Protein AF-A0A662AAH9-F1 (afdb_monomer_lite)

Structure (mmCIF, N/CA/C/O backbone):
data_AF-A0A662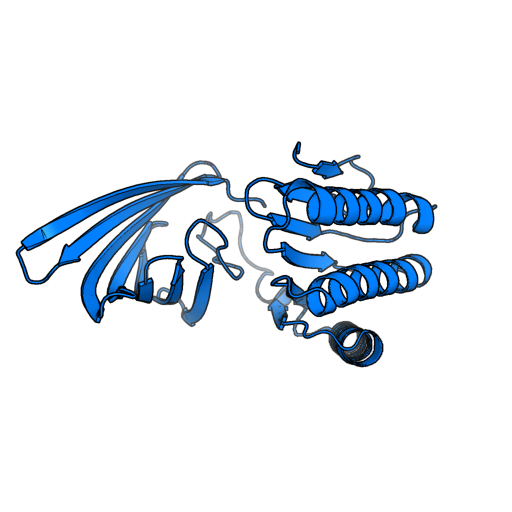AAH9-F1
#
_entry.id   AF-A0A662AAH9-F1
#
loop_
_atom_site.group_PDB
_atom_site.id
_atom_site.type_symbol
_atom_site.label_atom_id
_atom_site.label_alt_id
_atom_site.label_comp_id
_atom_site.label_asym_id
_atom_site.label_entity_id
_atom_site.label_seq_id
_atom_site.pdbx_PDB_ins_code
_atom_site.Cartn_x
_atom_site.Cartn_y
_atom_site.Cartn_z
_atom_site.occupancy
_atom_site.B_iso_or_equiv
_atom_site.auth_seq_id
_atom_site.auth_comp_id
_atom_site.auth_asym_id
_atom_site.auth_atom_id
_atom_site.pdbx_PDB_model_num
ATOM 1 N N . MET A 1 1 ? -19.460 0.207 -1.780 1.00 85.38 1 MET A N 1
ATOM 2 C CA . MET A 1 1 ? -18.642 0.320 -3.009 1.00 85.38 1 MET A CA 1
ATOM 3 C C . MET A 1 1 ? -18.051 -1.050 -3.324 1.00 85.38 1 MET A C 1
ATOM 5 O O . MET A 1 1 ? -17.846 -1.806 -2.383 1.00 85.38 1 MET A O 1
ATOM 9 N N . LYS A 1 2 ? -17.844 -1.407 -4.600 1.00 86.50 2 LYS A N 1
ATOM 10 C CA . LYS A 1 2 ? -17.229 -2.694 -4.986 1.00 86.50 2 LYS A CA 1
ATOM 11 C C . LYS A 1 2 ? -15.699 -2.599 -5.015 1.00 86.50 2 LYS A C 1
ATOM 13 O O . LYS A 1 2 ? -15.160 -1.517 -5.238 1.00 86.50 2 LYS A O 1
ATOM 18 N N . ASN A 1 3 ? -15.027 -3.737 -4.858 1.00 87.31 3 ASN A N 1
ATOM 19 C CA . ASN A 1 3 ? -13.579 -3.833 -5.047 1.00 87.31 3 ASN A CA 1
ATOM 20 C C . ASN A 1 3 ? -13.200 -3.574 -6.515 1.00 87.31 3 ASN A C 1
ATOM 22 O O . ASN A 1 3 ? -13.992 -3.850 -7.422 1.00 87.31 3 ASN A O 1
ATOM 26 N N . LEU A 1 4 ? -11.990 -3.065 -6.740 1.00 87.69 4 LEU A N 1
ATOM 27 C CA . LEU A 1 4 ? -11.375 -2.957 -8.063 1.00 87.69 4 LEU A CA 1
ATOM 28 C C . LEU A 1 4 ? -10.273 -4.001 -8.206 1.00 87.69 4 LEU A C 1
ATOM 30 O O . LEU A 1 4 ? -9.455 -4.190 -7.310 1.00 87.69 4 LEU A O 1
ATOM 34 N N . SER A 1 5 ? -10.268 -4.646 -9.366 1.00 90.50 5 SER A N 1
ATOM 35 C CA . SER A 1 5 ? -9.185 -5.490 -9.850 1.00 90.50 5 SER A CA 1
ATOM 36 C C . SER A 1 5 ? -8.877 -5.048 -11.277 1.00 90.50 5 SER A C 1
ATOM 38 O O . SER A 1 5 ? -9.795 -4.965 -12.098 1.00 90.50 5 SER A O 1
ATOM 40 N N . ILE A 1 6 ? -7.618 -4.720 -11.547 1.00 87.19 6 ILE A N 1
ATOM 41 C CA . ILE A 1 6 ? -7.060 -4.522 -12.887 1.00 87.19 6 ILE A CA 1
ATOM 42 C C . ILE A 1 6 ? -5.970 -5.575 -13.022 1.00 87.19 6 ILE A C 1
ATOM 44 O O . ILE A 1 6 ? -4.995 -5.540 -12.274 1.00 87.19 6 ILE A O 1
ATOM 48 N N . ASP A 1 7 ? -6.209 -6.555 -13.882 1.00 81.06 7 ASP A N 1
ATOM 49 C CA . ASP A 1 7 ? -5.348 -7.722 -14.080 1.00 81.06 7 ASP A CA 1
ATOM 50 C C . ASP A 1 7 ? -5.586 -8.218 -15.508 1.00 81.06 7 ASP A C 1
ATOM 52 O O . ASP A 1 7 ? -6.199 -9.259 -15.730 1.00 81.06 7 ASP A O 1
ATOM 56 N N . ASP A 1 8 ? -5.233 -7.371 -16.477 1.00 70.56 8 ASP A N 1
ATOM 57 C CA . ASP A 1 8 ? -5.553 -7.586 -17.893 1.00 70.56 8 ASP A CA 1
ATOM 58 C C . ASP A 1 8 ? -4.476 -8.447 -18.606 1.00 70.56 8 ASP A C 1
ATOM 60 O O . ASP A 1 8 ? -4.465 -8.523 -19.831 1.00 70.56 8 ASP A O 1
ATOM 64 N N . ASP A 1 9 ? -3.583 -9.112 -17.848 1.00 62.88 9 ASP A N 1
ATOM 65 C CA . ASP A 1 9 ? -2.466 -9.961 -18.326 1.00 62.88 9 ASP A CA 1
ATOM 66 C C . ASP A 1 9 ? -1.523 -9.270 -19.340 1.00 62.88 9 ASP A C 1
ATOM 68 O O . ASP A 1 9 ? -0.800 -9.907 -20.109 1.00 62.88 9 ASP A O 1
ATOM 72 N N . LEU A 1 10 ? -1.496 -7.937 -19.332 1.00 72.50 10 LEU A N 1
ATOM 73 C CA . LEU A 1 10 ? -0.616 -7.132 -20.172 1.00 72.50 10 LEU A CA 1
ATOM 74 C C . LEU A 1 10 ? 0.736 -6.941 -19.476 1.00 72.50 10 LEU A C 1
ATOM 76 O O . LEU A 1 10 ? 0.805 -6.328 -18.415 1.00 72.50 10 LEU A O 1
ATOM 80 N N . GLU A 1 11 ? 1.828 -7.416 -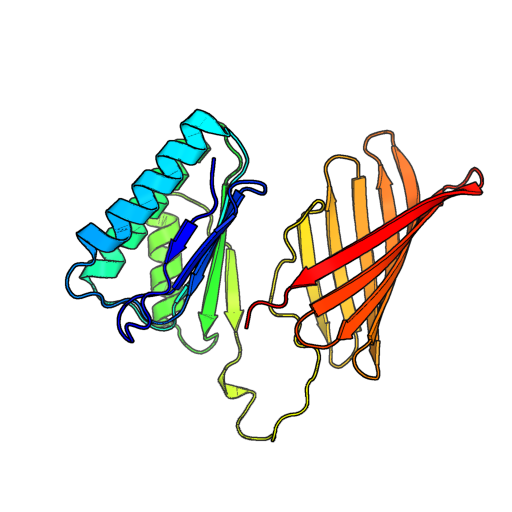20.089 1.00 75.19 11 GLU A N 1
ATOM 81 C CA . GLU A 1 11 ? 3.186 -7.325 -19.512 1.00 75.19 11 GLU A CA 1
ATOM 82 C C . GLU A 1 11 ? 3.616 -5.889 -19.155 1.00 75.19 11 GLU A C 1
ATOM 84 O O . GLU A 1 11 ? 4.471 -5.689 -18.291 1.00 75.19 11 GLU A O 1
ATOM 89 N N . ASN A 1 12 ? 3.041 -4.887 -19.823 1.00 82.44 12 ASN A N 1
ATOM 90 C CA . ASN A 1 12 ? 3.356 -3.475 -19.644 1.00 82.44 12 ASN A CA 1
ATOM 91 C C . ASN A 1 12 ? 2.439 -2.732 -18.662 1.00 82.44 12 ASN A C 1
ATOM 93 O O . ASN A 1 12 ? 2.777 -1.611 -18.267 1.00 82.44 12 ASN A O 1
ATOM 97 N N . GLU A 1 13 ? 1.302 -3.310 -18.275 1.00 87.31 13 GLU A N 1
ATOM 98 C CA . GLU A 1 13 ? 0.371 -2.686 -17.336 1.00 87.31 13 GLU A CA 1
ATOM 99 C C . GLU A 1 13 ? 0.535 -3.274 -15.933 1.00 87.31 13 GLU A C 1
ATOM 101 O O . GLU A 1 13 ? 0.614 -4.494 -15.766 1.00 87.31 13 GLU A O 1
ATOM 106 N N . PRO A 1 14 ? 0.566 -2.437 -14.885 1.00 91.81 14 PRO A N 1
ATOM 107 C CA . PRO A 1 14 ? 0.705 -2.956 -13.543 1.00 91.81 14 PRO A CA 1
ATOM 108 C C . PRO A 1 14 ? -0.632 -3.523 -13.066 1.00 91.81 14 PRO A C 1
ATOM 110 O O . PRO A 1 14 ? -1.708 -2.970 -13.307 1.00 91.81 14 PRO A O 1
ATOM 113 N N . LYS A 1 15 ? -0.554 -4.589 -12.278 1.00 91.25 15 LYS A N 1
ATOM 114 C CA . LYS A 1 15 ? -1.708 -5.152 -11.585 1.00 91.25 15 LYS A CA 1
ATOM 115 C C . LYS A 1 15 ? -2.151 -4.224 -10.463 1.00 91.25 15 LYS A C 1
ATOM 117 O O . LYS A 1 15 ? -1.319 -3.789 -9.661 1.00 91.25 15 LYS A O 1
ATOM 122 N N . VAL A 1 16 ? -3.457 -3.977 -10.363 1.00 92.88 16 VAL A N 1
ATOM 123 C CA . VAL A 1 16 ? -4.065 -3.171 -9.294 1.00 92.88 16 VAL A CA 1
ATOM 124 C C . VAL A 1 16 ? -5.137 -3.968 -8.570 1.00 92.88 16 VAL A C 1
ATOM 126 O O . VAL A 1 16 ? -6.081 -4.461 -9.183 1.00 92.88 16 VAL A O 1
ATOM 129 N N . LEU A 1 17 ? -5.030 -4.034 -7.247 1.00 85.06 17 LEU A N 1
ATOM 130 C CA . LEU A 1 17 ? -6.029 -4.630 -6.367 1.00 85.06 17 LEU A CA 1
ATOM 131 C C . LEU A 1 17 ? -6.438 -3.605 -5.316 1.00 85.06 17 LEU A C 1
ATOM 133 O O . LEU A 1 17 ? -5.615 -3.197 -4.503 1.00 85.06 17 LEU A O 1
ATOM 137 N N . PHE A 1 18 ? -7.708 -3.210 -5.305 1.00 82.75 18 PHE A N 1
ATOM 138 C CA . PHE A 1 18 ? -8.247 -2.279 -4.320 1.00 82.75 18 PHE A CA 1
ATOM 139 C C . PHE A 1 18 ? -9.474 -2.876 -3.629 1.00 82.75 18 PHE A C 1
ATOM 141 O O . PHE A 1 18 ? -10.518 -3.114 -4.244 1.00 82.75 18 PHE A O 1
ATOM 148 N N . ASN A 1 19 ? -9.343 -3.107 -2.325 1.00 78.81 19 ASN A N 1
ATOM 149 C CA . ASN A 1 19 ? -10.419 -3.540 -1.453 1.00 78.81 19 ASN A CA 1
ATOM 150 C C . ASN A 1 19 ? -11.104 -2.328 -0.794 1.00 78.81 19 ASN A C 1
ATOM 152 O O . ASN A 1 19 ? -10.564 -1.677 0.098 1.00 78.81 19 ASN A O 1
ATOM 156 N N . ALA A 1 20 ? -12.335 -2.049 -1.223 1.00 80.00 20 ALA A N 1
ATOM 157 C CA . ALA A 1 20 ? -13.110 -0.901 -0.757 1.00 80.00 20 ALA A CA 1
ATOM 158 C C . ALA A 1 20 ? -13.702 -1.093 0.653 1.00 80.00 20 ALA A C 1
ATOM 160 O O . ALA A 1 20 ? -14.274 -0.158 1.205 1.00 80.00 20 ALA A O 1
ATOM 161 N N . GLN A 1 21 ? -13.619 -2.293 1.235 1.00 72.81 21 GLN A N 1
ATOM 162 C CA . GLN A 1 21 ? -14.088 -2.552 2.598 1.00 72.81 21 GLN A CA 1
ATOM 163 C C . GLN A 1 21 ? -13.053 -2.136 3.647 1.00 72.81 21 GLN A C 1
ATOM 165 O O . GLN A 1 21 ? -13.431 -1.685 4.726 1.00 72.81 21 GLN A O 1
ATOM 170 N N . ASN A 1 22 ? -11.765 -2.308 3.345 1.00 71.00 22 ASN A N 1
ATOM 171 C CA . ASN A 1 22 ? -10.671 -2.006 4.270 1.00 71.00 22 ASN A CA 1
ATOM 172 C C . ASN A 1 22 ? -9.756 -0.866 3.797 1.00 71.00 22 ASN A C 1
ATOM 174 O O . ASN A 1 22 ? -8.847 -0.499 4.531 1.00 71.00 22 ASN A O 1
ATOM 178 N N . GLY A 1 23 ? -9.992 -0.300 2.610 1.00 75.94 23 GLY A N 1
ATOM 179 C CA . GLY A 1 23 ? -9.236 0.850 2.120 1.00 75.94 23 GLY A CA 1
ATOM 180 C C . GLY A 1 23 ? -7.841 0.512 1.599 1.00 75.94 23 GLY A C 1
ATOM 181 O O . GLY A 1 23 ? -7.030 1.415 1.432 1.00 75.94 23 GLY A O 1
ATOM 182 N N . ILE A 1 24 ? -7.532 -0.761 1.343 1.00 77.94 24 ILE A N 1
ATOM 183 C CA . ILE A 1 24 ? -6.197 -1.166 0.885 1.00 77.94 24 ILE A CA 1
ATOM 184 C C . ILE A 1 24 ? -6.162 -1.210 -0.636 1.00 77.94 24 ILE A C 1
ATOM 186 O O . ILE A 1 24 ? -6.871 -2.013 -1.249 1.00 77.94 24 ILE A O 1
ATOM 190 N N . CYS A 1 25 ? -5.279 -0.416 -1.234 1.00 84.44 25 CYS A N 1
ATOM 191 C CA . CYS A 1 25 ? -4.969 -0.458 -2.656 1.00 84.44 25 CYS A CA 1
ATOM 192 C C . CYS A 1 25 ? -3.511 -0.876 -2.870 1.00 84.44 25 CYS A C 1
ATOM 194 O O . CYS A 1 25 ? -2.604 -0.268 -2.319 1.00 84.44 25 CYS A O 1
ATOM 196 N N . THR A 1 26 ? -3.268 -1.893 -3.693 1.00 87.19 26 THR A N 1
ATOM 197 C CA . THR A 1 26 ? -1.927 -2.323 -4.109 1.00 87.19 26 THR A CA 1
ATOM 198 C C . THR A 1 26 ? -1.773 -2.172 -5.615 1.00 87.19 26 THR A C 1
ATOM 200 O O . THR A 1 26 ? -2.637 -2.633 -6.358 1.00 87.19 26 THR A O 1
ATOM 203 N N . ILE A 1 27 ? -0.668 -1.570 -6.056 1.00 93.94 27 ILE A N 1
ATOM 204 C CA . ILE A 1 27 ? -0.218 -1.544 -7.453 1.00 93.94 27 ILE A CA 1
ATOM 205 C C . ILE A 1 27 ? 1.122 -2.279 -7.560 1.00 93.94 27 ILE A C 1
ATOM 207 O O . ILE A 1 27 ? 2.018 -2.062 -6.745 1.00 93.94 27 ILE A O 1
ATOM 211 N N . SER A 1 28 ? 1.270 -3.182 -8.528 1.00 89.44 28 SER A N 1
ATOM 212 C CA . SER A 1 28 ? 2.440 -4.068 -8.604 1.00 89.44 28 SER A CA 1
ATOM 213 C C . SER A 1 28 ? 2.810 -4.469 -10.028 1.00 89.44 28 SER A C 1
ATOM 215 O O . SER A 1 28 ? 1.946 -4.515 -10.898 1.00 89.44 28 SER A O 1
ATOM 217 N N . GLY A 1 29 ? 4.085 -4.799 -10.248 1.00 87.19 29 GLY A N 1
ATOM 218 C CA . GLY A 1 29 ? 4.592 -5.264 -11.542 1.00 87.19 29 GLY A CA 1
ATOM 219 C C . GLY A 1 29 ? 5.369 -4.185 -12.288 1.00 87.19 29 GLY A C 1
ATOM 220 O O . GLY A 1 29 ? 6.074 -3.384 -11.671 1.00 87.19 29 GLY A O 1
ATOM 221 N N . HIS A 1 30 ? 5.277 -4.182 -13.612 1.00 86.00 30 HIS A N 1
ATOM 222 C CA . HIS A 1 30 ? 5.869 -3.138 -14.437 1.00 86.00 30 HIS A CA 1
ATOM 223 C C . HIS A 1 30 ? 4.812 -2.121 -14.871 1.00 86.00 30 HIS A C 1
ATOM 225 O O . HIS A 1 30 ? 3.642 -2.460 -14.994 1.00 86.00 30 HIS A O 1
ATOM 231 N N . CYS A 1 31 ? 5.211 -0.867 -15.078 1.00 90.00 31 CYS A N 1
ATOM 232 C CA . CYS A 1 31 ? 4.282 0.211 -15.399 1.00 90.00 31 CYS A CA 1
ATOM 233 C C . CYS A 1 31 ? 4.787 1.061 -16.570 1.00 90.00 31 CYS A C 1
ATOM 235 O O . CYS A 1 31 ? 5.390 2.125 -16.420 1.00 90.00 31 CYS A O 1
ATOM 237 N N . TYR A 1 32 ? 4.544 0.560 -17.772 1.00 90.69 32 TYR A N 1
ATOM 238 C CA . TYR A 1 32 ? 4.781 1.266 -19.027 1.00 90.69 32 TYR A CA 1
ATOM 239 C C . TYR A 1 32 ? 3.627 1.047 -20.026 1.00 90.69 32 TYR A C 1
ATOM 241 O O . TYR A 1 32 ? 3.878 0.689 -21.180 1.00 90.69 32 TYR A O 1
ATOM 249 N N . PRO A 1 33 ? 2.362 1.273 -19.614 1.00 88.00 33 PRO A N 1
ATOM 250 C CA . PRO A 1 33 ? 1.209 1.193 -20.509 1.00 88.00 33 PRO A CA 1
ATOM 251 C C . PRO A 1 33 ? 1.384 2.117 -21.720 1.00 88.00 33 PRO A C 1
ATOM 253 O O . PRO A 1 33 ? 1.993 3.188 -21.616 1.00 88.00 33 PRO A O 1
ATOM 256 N N . GLU A 1 34 ? 0.792 1.731 -22.853 1.00 85.25 34 GLU A N 1
ATOM 257 C CA . GLU A 1 34 ? 0.735 2.584 -24.049 1.00 85.25 34 GLU A CA 1
ATOM 258 C C . GLU A 1 34 ? 0.025 3.913 -23.748 1.00 85.25 34 GLU A C 1
ATOM 260 O O . GLU A 1 34 ? 0.471 4.975 -24.185 1.00 85.25 34 GLU A O 1
ATOM 265 N N . ASP A 1 35 ? -1.034 3.860 -22.931 1.00 87.88 35 ASP A N 1
ATOM 266 C CA . ASP A 1 35 ? -1.785 5.020 -22.453 1.00 87.88 35 ASP A CA 1
ATOM 267 C C . ASP A 1 35 ? -1.821 5.066 -20.916 1.00 87.88 35 ASP A C 1
ATOM 269 O O . ASP A 1 35 ? -2.801 4.699 -20.258 1.00 87.88 35 ASP A O 1
ATOM 273 N N . ALA A 1 36 ? -0.721 5.543 -20.325 1.00 90.25 36 ALA A N 1
ATOM 274 C CA . ALA A 1 36 ? -0.621 5.734 -18.878 1.00 90.25 36 ALA A CA 1
ATOM 275 C C . ALA A 1 36 ? -1.715 6.658 -18.331 1.00 90.25 36 ALA A C 1
ATOM 277 O O . ALA A 1 36 ? -2.222 6.432 -17.233 1.00 90.25 36 ALA A O 1
ATOM 278 N N . HIS A 1 37 ? -2.123 7.678 -19.090 1.00 88.75 37 HIS A N 1
ATOM 279 C CA . HIS A 1 37 ? -3.126 8.613 -18.605 1.00 88.75 37 HIS A CA 1
ATOM 280 C C . HIS A 1 37 ? -4.462 7.911 -18.365 1.00 88.75 37 HIS A C 1
ATOM 282 O O . HIS A 1 37 ? -5.014 8.021 -17.269 1.00 88.75 37 HIS A O 1
ATOM 288 N N . ARG A 1 38 ? -4.933 7.137 -19.348 1.00 90.81 38 ARG A N 1
ATOM 289 C CA . ARG A 1 38 ? -6.177 6.370 -19.246 1.00 90.81 38 ARG A CA 1
ATOM 290 C C . ARG A 1 38 ? -6.125 5.323 -18.135 1.00 90.81 38 ARG A C 1
ATOM 292 O O . ARG A 1 38 ? -7.101 5.166 -17.399 1.00 90.81 38 ARG A O 1
ATOM 299 N N . PHE A 1 39 ? -4.996 4.628 -17.984 1.00 93.00 39 PHE A N 1
ATOM 300 C CA . PHE A 1 39 ? -4.810 3.646 -16.913 1.00 93.00 39 PHE A CA 1
ATOM 301 C C . PHE A 1 39 ? -4.974 4.290 -15.526 1.00 93.00 39 PHE A C 1
ATOM 303 O O . PHE A 1 39 ? -5.794 3.861 -14.709 1.00 93.00 39 PHE A O 1
ATOM 310 N N . PHE A 1 40 ? -4.229 5.365 -15.268 1.00 94.38 40 PHE A N 1
ATOM 311 C CA . PHE A 1 40 ? -4.216 6.024 -13.964 1.00 94.38 40 PHE A CA 1
ATOM 312 C C . PHE A 1 40 ? -5.473 6.860 -13.696 1.00 94.38 40 PHE A C 1
ATOM 314 O O . PHE A 1 40 ? -5.856 7.016 -12.538 1.00 94.38 40 PHE A O 1
ATOM 321 N N . GLU A 1 41 ? -6.166 7.344 -14.730 1.00 93.31 41 GLU A N 1
ATOM 322 C CA . GLU A 1 41 ? -7.477 7.984 -14.587 1.00 93.31 41 GLU A CA 1
ATOM 323 C C . GLU A 1 41 ? -8.506 7.010 -13.998 1.00 93.31 41 GLU A C 1
ATOM 325 O O . GLU A 1 41 ? -9.227 7.362 -13.062 1.00 93.31 41 GLU A O 1
ATOM 330 N N . ARG A 1 42 ? -8.532 5.756 -14.470 1.00 93.50 42 ARG A N 1
ATOM 331 C CA . ARG A 1 42 ? -9.413 4.713 -13.922 1.00 93.50 42 ARG A CA 1
ATOM 332 C C . ARG A 1 42 ? -9.155 4.485 -12.430 1.00 93.50 42 ARG A C 1
ATOM 334 O O . ARG A 1 42 ? -10.112 4.414 -11.658 1.00 93.50 42 ARG A O 1
ATOM 341 N N . LEU A 1 43 ? -7.888 4.398 -12.022 1.00 95.25 43 LEU A N 1
ATOM 342 C CA . LEU A 1 43 ? -7.511 4.226 -10.615 1.00 95.25 43 LEU A CA 1
ATOM 343 C C . LEU A 1 43 ? -7.846 5.470 -9.774 1.00 95.25 43 LEU A C 1
ATOM 345 O O . LEU A 1 43 ? -8.472 5.353 -8.721 1.00 95.25 43 LEU A O 1
ATOM 349 N N . GLY A 1 44 ? -7.517 6.665 -10.265 1.00 96.31 44 GLY A N 1
ATOM 350 C CA . GLY A 1 44 ? -7.815 7.927 -9.584 1.00 96.31 44 GLY A CA 1
ATOM 351 C C . GLY A 1 44 ? -9.315 8.170 -9.400 1.00 96.31 44 GLY A C 1
ATOM 352 O O . GLY A 1 44 ? -9.738 8.645 -8.348 1.00 96.31 44 GLY A O 1
ATOM 353 N N . ASN A 1 45 ? -10.141 7.785 -10.374 1.00 96.06 45 ASN A N 1
ATOM 354 C CA . ASN A 1 45 ? -11.598 7.833 -10.244 1.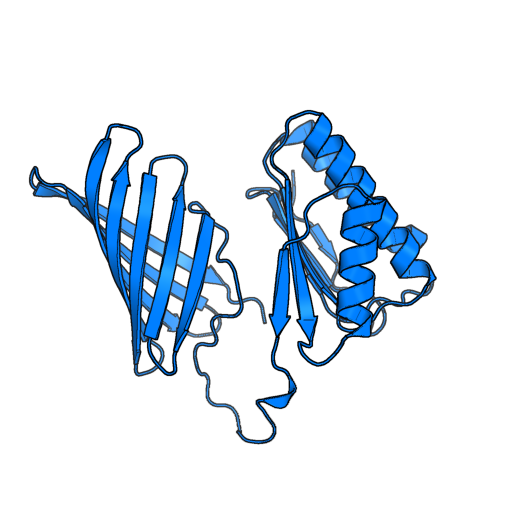00 96.06 45 ASN A CA 1
ATOM 355 C C . ASN A 1 45 ? -12.107 6.867 -9.167 1.00 96.06 45 ASN A C 1
ATOM 357 O O . ASN A 1 45 ? -13.032 7.208 -8.431 1.00 96.06 45 ASN A O 1
ATOM 361 N N . TRP A 1 46 ? -11.467 5.704 -9.013 1.00 96.19 46 TRP A N 1
ATOM 362 C CA . TRP A 1 46 ? -11.781 4.780 -7.923 1.00 96.19 46 TRP A CA 1
ATOM 363 C C . TRP A 1 46 ? -11.434 5.360 -6.552 1.00 96.19 46 TRP A C 1
ATOM 365 O O . TRP A 1 46 ? -12.217 5.232 -5.616 1.00 96.19 46 TRP A O 1
ATOM 375 N N . PHE A 1 47 ? -10.295 6.042 -6.426 1.00 96.75 47 PHE A N 1
ATOM 376 C CA . PHE A 1 47 ? -9.943 6.759 -5.198 1.00 96.75 47 PHE A CA 1
ATOM 377 C C . PHE A 1 47 ? -10.983 7.825 -4.857 1.00 96.75 47 PHE A C 1
ATOM 379 O O . PHE A 1 47 ? -11.534 7.803 -3.761 1.00 96.75 47 PHE A O 1
ATOM 386 N N . LYS A 1 48 ? -11.345 8.682 -5.816 1.00 95.88 48 LYS A N 1
ATOM 387 C CA . LYS A 1 48 ? -12.363 9.725 -5.612 1.00 95.88 48 LYS A CA 1
ATOM 388 C C . LYS A 1 48 ? -13.716 9.150 -5.185 1.00 95.88 48 LYS A C 1
ATOM 390 O O . LYS A 1 48 ? -14.298 9.620 -4.212 1.00 95.88 48 LYS A O 1
ATOM 395 N N . GLU A 1 49 ? -14.189 8.090 -5.844 1.00 96.38 49 GLU A N 1
ATOM 396 C CA . GLU A 1 49 ? -15.444 7.434 -5.457 1.00 96.38 49 GLU A CA 1
ATOM 397 C C . GLU A 1 49 ? -15.373 6.857 -4.030 1.00 96.38 49 GLU A C 1
ATOM 399 O O . GLU A 1 49 ? -16.340 6.960 -3.267 1.00 96.38 49 GLU A O 1
ATOM 404 N N . TYR A 1 50 ? -14.234 6.272 -3.647 1.00 95.38 50 TYR A N 1
ATOM 405 C CA . TYR A 1 50 ? -14.009 5.769 -2.292 1.00 95.38 50 TYR A CA 1
ATOM 406 C C . TYR A 1 50 ? -14.031 6.898 -1.254 1.00 95.38 50 TYR A C 1
ATOM 408 O O . TYR A 1 50 ? -14.700 6.768 -0.223 1.00 95.38 50 TYR A O 1
ATOM 416 N N . PHE A 1 51 ? -13.377 8.023 -1.547 1.00 95.00 51 PHE A N 1
ATOM 417 C CA . PHE A 1 51 ? -13.325 9.193 -0.668 1.00 95.00 51 PHE A CA 1
ATOM 418 C C . PHE A 1 51 ? -14.712 9.771 -0.408 1.00 95.00 51 PHE A C 1
ATOM 420 O O . PHE A 1 51 ? -15.032 10.101 0.730 1.00 95.00 51 PHE A O 1
ATOM 427 N N . GLU A 1 52 ? -15.571 9.829 -1.425 1.00 94.25 52 GLU A N 1
ATOM 428 C CA . GLU A 1 52 ? -16.924 10.368 -1.288 1.00 94.25 52 GLU A CA 1
ATOM 429 C C . GLU A 1 52 ? -17.883 9.405 -0.578 1.00 94.25 52 GLU A C 1
ATOM 431 O O . GLU A 1 52 ? -18.661 9.823 0.288 1.00 94.25 52 GLU A O 1
ATOM 436 N N . LYS A 1 53 ? -17.853 8.116 -0.945 1.00 92.19 53 LYS A N 1
ATOM 437 C CA . LYS A 1 53 ? -18.855 7.134 -0.498 1.00 92.19 53 LYS A CA 1
ATOM 438 C C . LYS A 1 53 ? -18.492 6.432 0.800 1.00 92.19 53 LYS A C 1
ATOM 440 O O . LYS A 1 53 ? -19.382 6.173 1.606 1.00 92.19 53 LYS A O 1
ATOM 445 N N . VAL A 1 54 ? -17.227 6.048 0.964 1.00 89.50 54 VAL A N 1
ATOM 446 C CA . VAL A 1 54 ? -16.771 5.262 2.121 1.00 89.50 54 VAL A CA 1
ATOM 447 C C . VAL A 1 54 ? -16.203 6.171 3.201 1.00 89.50 54 VAL A C 1
ATOM 449 O O . VAL A 1 54 ? -16.445 5.913 4.378 1.00 89.50 54 VAL A O 1
ATOM 452 N N . LYS A 1 55 ? -15.500 7.247 2.814 1.00 85.88 55 LYS A N 1
ATOM 453 C CA . LYS A 1 55 ? -14.868 8.202 3.744 1.00 85.88 55 LYS A CA 1
ATOM 454 C C . LYS A 1 55 ? -13.952 7.514 4.773 1.00 85.88 55 LYS A C 1
ATOM 456 O O . LYS A 1 55 ? -13.883 7.928 5.928 1.00 85.88 55 LYS A O 1
ATOM 461 N N . GLY A 1 56 ? -13.319 6.412 4.369 1.00 77.31 56 GLY A N 1
ATOM 462 C CA . GLY A 1 56 ? -12.452 5.600 5.219 1.00 77.31 56 GLY A CA 1
ATOM 463 C C . GLY A 1 56 ? -10.976 5.945 5.046 1.00 77.31 56 GLY A C 1
ATOM 464 O O . GLY A 1 56 ? -10.591 6.620 4.098 1.00 77.31 56 GLY A O 1
ATOM 465 N N . SER A 1 57 ? -10.133 5.416 5.930 1.00 77.88 57 SER A N 1
ATOM 466 C CA . SER A 1 57 ? -8.683 5.443 5.728 1.00 77.88 57 SER A CA 1
ATOM 467 C C . SER A 1 57 ? -8.297 4.746 4.422 1.00 77.88 57 SER A C 1
ATOM 469 O O . SER A 1 57 ? -9.009 3.847 3.961 1.00 77.88 57 SER A O 1
ATOM 471 N N . ILE A 1 58 ? -7.168 5.142 3.841 1.00 85.44 58 ILE A N 1
ATOM 472 C CA . ILE A 1 58 ? -6.603 4.499 2.655 1.00 85.44 58 ILE A CA 1
ATOM 473 C C . ILE A 1 58 ? -5.134 4.152 2.888 1.00 85.44 58 ILE A C 1
ATOM 475 O O . ILE A 1 58 ? -4.357 4.991 3.342 1.00 85.44 58 ILE A O 1
ATOM 479 N N . SER A 1 59 ? -4.769 2.920 2.547 1.00 82.88 59 SER A N 1
ATOM 480 C CA . SER A 1 59 ? -3.384 2.451 2.540 1.00 82.88 59 SER A CA 1
ATOM 481 C C . SER A 1 59 ? -3.008 2.091 1.103 1.00 82.88 59 SER A C 1
ATOM 483 O O . SER A 1 59 ? -3.571 1.157 0.520 1.00 82.88 59 SER A O 1
ATOM 485 N N . PHE A 1 60 ? -2.087 2.853 0.512 1.00 92.75 60 PHE A N 1
ATOM 486 C CA . PHE A 1 60 ? -1.623 2.668 -0.860 1.00 92.75 60 PHE A CA 1
ATOM 487 C C . PHE A 1 60 ? -0.239 2.017 -0.884 1.00 92.75 60 PHE A C 1
ATOM 489 O O . PHE A 1 60 ? 0.749 2.591 -0.433 1.00 92.75 60 PHE A O 1
ATOM 496 N N . VAL A 1 61 ? -0.175 0.797 -1.412 1.00 86.12 61 VAL A N 1
ATOM 497 C CA . VAL A 1 61 ? 1.034 -0.026 -1.456 1.00 86.12 61 VAL A CA 1
ATOM 498 C C . VAL A 1 61 ? 1.547 -0.107 -2.888 1.00 86.12 61 VAL A C 1
ATOM 500 O O . VAL A 1 61 ? 0.873 -0.637 -3.774 1.00 86.12 61 VAL A O 1
ATOM 503 N N . ILE A 1 62 ? 2.758 0.387 -3.115 1.00 94.38 62 ILE A N 1
ATOM 504 C CA . ILE A 1 62 ? 3.393 0.455 -4.430 1.00 94.38 62 ILE A CA 1
ATOM 505 C C . ILE A 1 62 ? 4.514 -0.585 -4.489 1.00 94.38 62 ILE A C 1
ATOM 507 O O . ILE A 1 62 ? 5.410 -0.603 -3.649 1.00 94.38 62 ILE A O 1
ATOM 511 N N . LYS A 1 63 ? 4.447 -1.490 -5.468 1.00 89.75 63 LYS A N 1
ATOM 512 C CA . LYS A 1 63 ? 5.413 -2.578 -5.711 1.00 89.75 63 LYS A CA 1
ATOM 513 C C . LYS A 1 63 ? 5.810 -2.616 -7.189 1.00 89.75 63 LYS A C 1
ATOM 515 O O . LYS A 1 63 ? 5.682 -3.648 -7.856 1.00 89.75 63 LYS A O 1
ATOM 520 N N . LEU A 1 64 ? 6.208 -1.463 -7.719 1.00 91.69 64 LEU A N 1
ATOM 521 C CA . LEU A 1 64 ? 6.605 -1.319 -9.116 1.00 91.69 64 LEU A CA 1
ATOM 522 C C . LEU A 1 64 ? 8.086 -1.659 -9.286 1.00 91.69 64 LEU A C 1
ATOM 524 O O . LEU A 1 64 ? 8.925 -1.153 -8.552 1.00 91.69 64 LEU A O 1
ATOM 528 N N . LYS A 1 65 ? 8.400 -2.510 -10.265 1.00 85.19 65 LYS A N 1
ATOM 529 C CA . LYS A 1 65 ? 9.782 -2.873 -10.625 1.00 85.19 65 LYS A CA 1
ATOM 530 C C . LYS A 1 65 ? 10.418 -1.879 -11.590 1.00 85.19 65 LYS A C 1
ATOM 532 O O . LYS A 1 65 ? 11.630 -1.761 -11.652 1.00 85.19 65 LYS A O 1
ATOM 537 N N . TYR A 1 66 ? 9.588 -1.239 -12.404 1.00 88.00 66 TYR A N 1
ATOM 538 C CA . TYR A 1 66 ? 9.988 -0.247 -13.389 1.00 88.00 66 TYR A CA 1
ATOM 539 C C . TYR A 1 66 ? 8.755 0.556 -13.791 1.00 88.00 66 TYR A C 1
ATOM 541 O O . TYR A 1 66 ? 7.665 -0.013 -13.920 1.00 88.00 66 TYR A O 1
ATOM 549 N N . PHE A 1 67 ? 8.934 1.848 -14.037 1.00 93.81 67 PHE A N 1
ATOM 550 C CA . PHE A 1 67 ? 7.927 2.688 -14.663 1.00 93.81 67 PHE A CA 1
ATOM 551 C C . PHE A 1 67 ? 8.568 3.682 -15.632 1.00 93.81 67 PHE A C 1
ATOM 553 O O . PHE A 1 67 ? 9.686 4.142 -15.420 1.00 93.81 67 PHE A O 1
ATOM 560 N N . ASN A 1 68 ? 7.865 4.007 -16.716 1.00 90.56 68 ASN A N 1
ATOM 561 C CA . ASN A 1 68 ? 8.348 4.993 -17.685 1.00 90.56 68 ASN A CA 1
ATOM 562 C C . ASN A 1 68 ? 7.981 6.434 -17.275 1.00 90.56 68 ASN A C 1
ATOM 564 O O . ASN A 1 68 ? 7.178 6.669 -16.372 1.00 90.56 68 ASN A O 1
ATOM 568 N N . THR A 1 69 ? 8.514 7.425 -17.995 1.00 90.00 69 THR A N 1
ATOM 569 C CA . THR A 1 69 ? 8.273 8.857 -17.730 1.00 90.00 69 THR A CA 1
ATOM 570 C C . THR A 1 69 ? 6.789 9.252 -17.770 1.00 90.00 69 THR A C 1
ATOM 572 O O . THR A 1 69 ? 6.356 10.128 -17.024 1.00 90.00 69 THR A O 1
ATOM 575 N N . SER A 1 70 ? 5.984 8.623 -18.635 1.00 91.12 70 SER A N 1
ATOM 576 C CA . SER A 1 70 ? 4.538 8.894 -18.713 1.00 91.12 70 SER A CA 1
ATOM 577 C C . SER A 1 70 ? 3.804 8.415 -17.454 1.00 91.12 70 SER A C 1
ATOM 579 O O . SER A 1 70 ? 2.949 9.112 -16.898 1.00 91.12 70 SER A O 1
ATOM 581 N N . SER A 1 71 ? 4.198 7.244 -16.959 1.00 94.62 71 SER A N 1
ATOM 582 C CA . SER A 1 71 ? 3.671 6.644 -15.737 1.00 94.62 71 SER A CA 1
ATOM 583 C C . SER A 1 71 ? 4.125 7.400 -14.492 1.00 94.62 71 SER A C 1
ATOM 585 O O . SER A 1 71 ? 3.296 7.653 -13.627 1.00 94.62 71 SER A O 1
ATOM 587 N N . SER A 1 72 ? 5.375 7.871 -14.446 1.00 94.81 72 SER A N 1
ATOM 588 C CA . SER A 1 72 ? 5.910 8.756 -13.394 1.00 94.81 72 SER A CA 1
ATOM 589 C C . SER A 1 72 ? 4.996 9.966 -13.131 1.00 94.81 72 SER A C 1
ATOM 591 O O . SER A 1 72 ? 4.488 10.142 -12.022 1.00 94.81 72 SER A O 1
ATOM 593 N N . ARG A 1 73 ? 4.650 10.734 -14.177 1.00 94.38 73 ARG A N 1
ATOM 594 C CA . ARG A 1 73 ? 3.726 11.883 -14.056 1.00 94.38 73 ARG A CA 1
ATOM 595 C C . ARG A 1 73 ? 2.347 11.484 -13.536 1.00 94.38 73 ARG A C 1
ATOM 597 O O . ARG A 1 73 ? 1.670 12.272 -12.877 1.00 94.38 73 ARG A O 1
ATOM 604 N N . SER A 1 74 ? 1.901 10.282 -13.878 1.00 96.25 74 SER A N 1
ATOM 605 C CA . SER A 1 74 ? 0.588 9.774 -13.489 1.00 96.25 74 SER A CA 1
ATOM 606 C C . SER A 1 74 ? 0.570 9.274 -12.041 1.00 96.25 74 SER A C 1
ATOM 608 O O . SER A 1 74 ? -0.405 9.517 -11.331 1.00 96.25 74 SER A O 1
ATOM 610 N N . ILE A 1 75 ? 1.665 8.672 -11.572 1.00 97.31 75 ILE A N 1
ATOM 611 C CA . ILE A 1 75 ? 1.877 8.315 -10.166 1.00 97.31 75 ILE A CA 1
ATOM 612 C C . ILE A 1 75 ? 1.899 9.581 -9.311 1.00 97.31 75 ILE A C 1
ATOM 614 O O . ILE A 1 75 ? 1.141 9.660 -8.348 1.00 97.31 75 ILE A O 1
ATOM 618 N N . TYR A 1 76 ? 2.656 10.609 -9.710 1.00 97.12 76 TYR A N 1
ATOM 619 C CA . TYR A 1 76 ? 2.651 11.902 -9.021 1.00 97.12 76 TYR A CA 1
ATOM 620 C C . TYR A 1 76 ? 1.232 12.478 -8.883 1.00 97.12 76 TYR A C 1
ATOM 622 O O . TYR A 1 76 ? 0.813 12.876 -7.799 1.00 97.12 76 TYR A O 1
ATOM 630 N N . ARG A 1 77 ? 0.427 12.439 -9.955 1.00 96.75 77 ARG A N 1
ATOM 631 C CA . ARG A 1 77 ? -0.984 12.867 -9.906 1.00 96.75 77 ARG A CA 1
ATOM 632 C C . ARG A 1 77 ? -1.843 12.044 -8.938 1.00 96.75 77 ARG A C 1
ATOM 634 O O . ARG A 1 77 ? -2.766 12.593 -8.346 1.00 96.75 77 ARG A O 1
ATOM 641 N N . LEU A 1 78 ? -1.585 10.746 -8.769 1.00 97.62 78 LEU A N 1
ATOM 642 C CA . LEU A 1 78 ? -2.275 9.959 -7.740 1.00 97.62 78 LEU A CA 1
ATOM 643 C C . LEU A 1 78 ? -1.855 10.374 -6.330 1.00 97.62 78 LEU A C 1
ATOM 645 O O . LEU A 1 78 ? -2.708 10.461 -5.448 1.00 97.62 78 LEU A O 1
ATOM 649 N N . LEU A 1 79 ? -0.567 10.646 -6.120 1.00 98.31 79 LEU A N 1
ATOM 650 C CA . LEU A 1 79 ? -0.056 11.104 -4.830 1.00 98.31 79 LEU A CA 1
ATOM 651 C C . LEU A 1 79 ? -0.664 12.455 -4.439 1.00 98.31 79 LEU A C 1
ATOM 653 O O . LEU A 1 79 ? -1.054 12.623 -3.289 1.00 98.31 79 LEU A O 1
ATOM 657 N N . THR A 1 80 ? -0.854 13.380 -5.385 1.00 97.94 80 THR A N 1
ATOM 658 C CA . THR A 1 80 ? -1.528 14.661 -5.101 1.00 97.94 80 THR A CA 1
ATOM 659 C C . THR A 1 80 ? -3.019 14.496 -4.798 1.00 97.94 80 THR A C 1
ATOM 661 O O . THR A 1 80 ? -3.546 15.185 -3.928 1.00 97.94 80 THR A O 1
ATOM 664 N N . ILE A 1 81 ? -3.704 13.538 -5.436 1.00 97.88 81 ILE A N 1
ATOM 665 C CA . ILE A 1 81 ? -5.085 13.163 -5.081 1.00 97.88 81 ILE A CA 1
ATOM 666 C C . ILE A 1 81 ? -5.155 12.629 -3.641 1.00 97.88 81 ILE A C 1
ATOM 668 O O . ILE A 1 81 ? -6.037 13.021 -2.877 1.00 97.88 81 ILE A O 1
ATOM 672 N N . LEU A 1 82 ? -4.225 11.749 -3.261 1.00 97.88 82 LEU A N 1
ATOM 673 C CA . LEU A 1 82 ? -4.121 11.218 -1.899 1.00 97.88 82 LEU A CA 1
ATOM 674 C C . LEU A 1 82 ? -3.776 12.320 -0.890 1.00 97.88 82 LEU A C 1
ATOM 676 O O . LEU A 1 82 ? -4.336 12.343 0.204 1.00 97.88 82 LEU A O 1
ATOM 680 N N . LYS A 1 83 ? -2.911 13.265 -1.268 1.00 98.06 83 LYS A N 1
ATOM 681 C CA . LYS A 1 83 ? -2.562 14.419 -0.440 1.00 98.06 83 LYS A CA 1
ATOM 682 C C . LYS A 1 83 ? -3.765 15.307 -0.153 1.00 98.06 83 LYS A C 1
ATOM 684 O O . LYS A 1 83 ? -4.000 15.618 1.008 1.00 98.06 83 LYS A O 1
ATOM 689 N N . ALA A 1 84 ? -4.553 15.652 -1.168 1.00 98.00 84 ALA A N 1
ATOM 690 C CA . ALA A 1 84 ? -5.775 16.429 -0.970 1.00 98.00 84 ALA A CA 1
ATOM 691 C C . ALA A 1 84 ? -6.736 15.719 0.002 1.00 98.00 84 ALA A C 1
ATOM 693 O O . ALA A 1 84 ? -7.273 16.335 0.916 1.00 98.00 84 ALA A O 1
ATOM 694 N N . TYR A 1 85 ? -6.874 14.394 -0.121 1.00 97.56 85 TYR A N 1
ATOM 695 C CA . TYR A 1 85 ? -7.695 13.615 0.805 1.00 97.56 85 TYR A CA 1
ATOM 696 C C . TYR A 1 85 ? -7.155 13.622 2.246 1.00 97.56 85 TYR A C 1
ATOM 698 O O . TYR A 1 85 ? -7.927 13.679 3.205 1.00 97.56 85 TYR A O 1
ATOM 706 N N . GLN A 1 86 ? -5.829 13.604 2.410 1.00 94.88 86 GLN A N 1
ATOM 707 C CA . GLN A 1 86 ? -5.175 13.770 3.708 1.00 94.88 86 GLN A CA 1
ATOM 708 C C . GLN A 1 86 ? -5.446 15.160 4.310 1.00 94.88 86 GLN A C 1
ATOM 710 O O . GLN A 1 86 ? -5.708 15.267 5.507 1.00 94.88 86 GLN A O 1
ATOM 715 N N . GLU A 1 87 ? -5.396 16.219 3.499 1.00 96.50 87 GLU A N 1
ATOM 716 C CA . GLU A 1 87 ? -5.671 17.602 3.923 1.00 96.50 87 GLU A CA 1
ATOM 717 C C . GLU A 1 87 ? -7.134 17.810 4.337 1.00 96.50 87 GLU A C 1
ATOM 719 O O . GLU A 1 87 ? -7.403 18.562 5.273 1.00 96.50 87 GLU A O 1
ATOM 724 N N . ASP A 1 88 ? -8.057 17.050 3.744 1.00 95.94 88 ASP A N 1
ATOM 725 C CA . ASP A 1 88 ? -9.465 16.974 4.155 1.00 95.94 88 ASP A CA 1
ATOM 726 C C . ASP A 1 88 ? -9.680 16.193 5.475 1.00 95.94 88 ASP A C 1
ATOM 728 O O . ASP A 1 88 ? -10.813 16.005 5.929 1.00 95.94 88 ASP A O 1
ATOM 732 N N . GLY A 1 89 ? -8.600 15.745 6.126 1.00 87.25 89 GLY A N 1
ATOM 733 C CA . GLY A 1 89 ? -8.607 15.115 7.448 1.00 87.25 89 GLY A CA 1
ATOM 734 C C . GLY A 1 89 ? -8.670 13.587 7.435 1.00 87.25 89 GLY A C 1
ATOM 735 O O . GLY A 1 89 ? -8.806 12.975 8.498 1.00 87.25 89 GLY A O 1
ATOM 736 N N . ALA A 1 90 ? -8.572 12.947 6.267 1.00 87.19 90 ALA A N 1
ATOM 737 C CA . ALA A 1 90 ? -8.536 11.493 6.183 1.00 87.19 90 ALA A CA 1
ATOM 738 C C . ALA A 1 90 ? -7.159 10.919 6.551 1.00 87.19 90 ALA A C 1
ATOM 740 O O . ALA A 1 90 ? -6.112 11.541 6.376 1.00 87.19 90 ALA A O 1
ATOM 741 N N . THR A 1 91 ? -7.148 9.677 7.036 1.00 83.69 91 THR A N 1
ATOM 742 C CA . THR A 1 91 ? -5.900 8.935 7.249 1.00 83.69 91 THR A CA 1
ATOM 743 C C . THR A 1 91 ? -5.431 8.317 5.936 1.00 83.69 91 THR A C 1
ATOM 745 O O . THR A 1 91 ? -6.134 7.491 5.350 1.00 83.69 91 THR A O 1
ATOM 748 N N . VAL A 1 92 ? -4.233 8.709 5.507 1.00 87.25 92 VAL A N 1
ATOM 749 C CA . VAL A 1 92 ? -3.575 8.230 4.290 1.00 87.25 92 VAL A CA 1
ATOM 750 C C . VAL A 1 92 ? -2.219 7.648 4.668 1.00 87.25 92 VAL A C 1
ATOM 752 O O . VAL A 1 92 ? -1.398 8.333 5.275 1.00 87.25 92 VAL A O 1
ATOM 755 N N . GLU A 1 93 ? -1.995 6.393 4.301 1.00 80.25 93 GLU A N 1
ATOM 756 C CA . GLU A 1 93 ? -0.734 5.679 4.486 1.00 80.25 93 GLU A CA 1
ATOM 757 C C . GLU A 1 93 ? -0.208 5.251 3.113 1.00 80.25 93 GLU A C 1
ATOM 759 O O . GLU A 1 93 ? -0.959 4.710 2.299 1.00 80.25 93 GLU A O 1
ATOM 764 N N . ILE A 1 94 ? 1.074 5.491 2.837 1.00 87.94 94 ILE A N 1
ATOM 765 C CA . ILE A 1 94 ? 1.704 5.109 1.569 1.00 87.94 94 ILE A CA 1
ATOM 766 C C . ILE A 1 94 ? 2.969 4.323 1.878 1.00 87.94 94 ILE A C 1
ATOM 768 O O . ILE A 1 94 ? 3.838 4.812 2.593 1.00 87.94 94 ILE A O 1
ATOM 772 N N . ALA A 1 95 ? 3.070 3.123 1.311 1.00 80.44 95 ALA A N 1
ATOM 773 C CA . ALA A 1 95 ? 4.244 2.269 1.417 1.00 80.44 95 ALA A CA 1
ATOM 774 C C . ALA A 1 95 ? 4.761 1.930 0.019 1.00 80.44 95 ALA A C 1
ATOM 776 O O . ALA A 1 95 ? 4.026 1.379 -0.804 1.00 80.44 95 ALA A O 1
ATOM 777 N N . TRP A 1 96 ? 6.029 2.229 -0.250 1.00 93.75 96 TRP A N 1
ATOM 778 C CA . TRP A 1 96 ? 6.665 1.971 -1.537 1.00 93.75 96 TRP A CA 1
ATOM 779 C C . TRP A 1 96 ? 7.800 0.967 -1.375 1.00 93.75 96 TRP A C 1
ATOM 781 O O . TRP A 1 96 ? 8.823 1.240 -0.749 1.00 93.75 96 TRP A O 1
ATOM 791 N N . HIS A 1 97 ? 7.611 -0.218 -1.953 1.00 87.94 97 HIS A N 1
ATOM 792 C CA . HIS A 1 97 ? 8.630 -1.252 -2.007 1.00 87.94 97 HIS A CA 1
ATOM 793 C C . HIS A 1 97 ? 9.557 -1.035 -3.200 1.00 87.94 97 HIS A C 1
ATOM 795 O O . HIS A 1 97 ? 9.084 -0.947 -4.334 1.00 87.94 97 HIS A O 1
ATOM 801 N N . TYR A 1 98 ? 10.860 -1.037 -2.951 1.00 88.69 98 TYR A N 1
ATOM 802 C CA . TYR A 1 98 ? 11.894 -0.841 -3.967 1.00 88.69 98 TYR A CA 1
ATOM 803 C C . TYR A 1 98 ? 13.032 -1.849 -3.775 1.00 88.69 98 TYR A C 1
ATOM 805 O O . TYR A 1 98 ? 13.143 -2.455 -2.708 1.00 88.69 98 TYR A O 1
ATOM 813 N N . ASP A 1 99 ? 13.841 -2.085 -4.807 1.00 88.88 99 ASP A N 1
ATOM 814 C CA . ASP A 1 99 ? 15.065 -2.876 -4.650 1.00 88.88 99 ASP A CA 1
ATOM 815 C C . ASP A 1 99 ? 16.072 -2.071 -3.823 1.00 88.88 99 ASP A C 1
ATOM 817 O O . ASP A 1 99 ? 16.365 -0.926 -4.153 1.00 88.88 99 ASP A O 1
ATOM 821 N N . LYS A 1 100 ? 16.595 -2.654 -2.740 1.00 87.06 100 LYS A N 1
ATOM 822 C CA . LYS A 1 100 ? 17.553 -1.982 -1.850 1.00 87.06 100 LYS A CA 1
ATOM 823 C C . LYS A 1 100 ? 18.817 -1.516 -2.587 1.00 87.06 100 LYS A C 1
ATOM 825 O O . LYS A 1 100 ? 19.468 -0.593 -2.109 1.00 87.06 100 LYS A O 1
ATOM 830 N N . ASP A 1 101 ? 19.159 -2.186 -3.690 1.00 89.50 101 ASP A N 1
ATOM 831 C CA . ASP A 1 101 ? 20.339 -1.906 -4.506 1.00 89.50 101 ASP A CA 1
ATOM 832 C C . ASP A 1 101 ? 20.024 -0.903 -5.647 1.00 89.50 101 ASP A C 1
ATOM 834 O O . ASP A 1 101 ? 20.922 -0.522 -6.396 1.00 89.50 101 ASP A O 1
ATOM 838 N N . ASP A 1 102 ? 18.766 -0.460 -5.790 1.00 91.81 102 ASP A N 1
ATOM 839 C CA . ASP A 1 102 ? 18.325 0.534 -6.779 1.00 91.81 102 ASP A CA 1
ATOM 840 C C . ASP A 1 102 ? 18.249 1.937 -6.150 1.00 91.81 102 ASP A C 1
ATOM 842 O O . ASP A 1 102 ? 17.205 2.398 -5.676 1.00 91.81 102 ASP A O 1
ATOM 846 N N . GLU A 1 103 ? 19.398 2.616 -6.135 1.00 91.75 103 GLU A N 1
ATOM 847 C CA . GLU A 1 103 ? 19.535 3.980 -5.607 1.00 91.75 103 GLU A CA 1
ATOM 848 C C . GLU A 1 103 ? 18.711 5.007 -6.403 1.00 91.75 103 GLU A C 1
ATOM 850 O O . GLU A 1 103 ? 18.186 5.950 -5.814 1.00 91.75 103 GLU A O 1
ATOM 855 N N . TYR A 1 104 ? 18.530 4.799 -7.713 1.00 90.44 104 TYR A N 1
ATOM 856 C CA . TYR A 1 104 ? 17.732 5.692 -8.559 1.00 90.44 104 TYR A CA 1
ATOM 857 C C . TYR A 1 104 ? 16.249 5.632 -8.196 1.00 90.44 104 TYR A C 1
ATOM 859 O O . TYR A 1 104 ? 15.593 6.664 -8.080 1.00 90.44 104 TYR A O 1
ATOM 867 N N . MET A 1 105 ? 15.713 4.429 -7.978 1.00 93.56 105 MET A N 1
ATOM 868 C CA . MET A 1 105 ? 14.339 4.255 -7.511 1.00 93.56 105 MET A CA 1
ATOM 869 C C . MET A 1 105 ? 14.127 4.912 -6.147 1.00 93.56 105 MET A C 1
ATOM 871 O O . MET A 1 105 ? 13.092 5.531 -5.913 1.00 93.56 105 MET A O 1
ATOM 875 N N . LEU A 1 106 ? 15.100 4.785 -5.244 1.00 94.81 106 LEU A N 1
ATOM 876 C CA . LEU A 1 106 ? 15.041 5.416 -3.930 1.00 94.81 106 LEU A CA 1
ATOM 877 C C . LEU A 1 106 ? 14.999 6.948 -4.029 1.00 94.81 106 LEU A C 1
ATOM 879 O O . LEU A 1 106 ? 14.182 7.570 -3.350 1.00 94.81 106 LEU A O 1
ATOM 883 N N . GLU A 1 107 ? 15.846 7.540 -4.874 1.00 94.38 107 GLU A N 1
ATOM 884 C CA . GLU A 1 107 ? 15.873 8.985 -5.129 1.00 94.38 107 GLU A CA 1
ATOM 885 C C . GLU A 1 107 ? 14.550 9.476 -5.733 1.00 94.38 107 GLU A C 1
ATOM 887 O O . GLU A 1 107 ? 13.989 10.463 -5.263 1.00 94.38 107 GLU A O 1
ATOM 892 N N . GLU A 1 108 ? 13.987 8.744 -6.698 1.00 94.81 108 GLU A N 1
ATOM 893 C CA . GLU A 1 108 ? 12.672 9.049 -7.274 1.00 94.81 108 GLU A CA 1
ATOM 894 C C . GLU A 1 108 ? 11.561 9.026 -6.214 1.00 94.81 108 GLU A C 1
ATOM 896 O O . GLU A 1 108 ? 10.717 9.922 -6.181 1.00 94.81 108 GLU A O 1
ATOM 901 N N . ILE A 1 109 ? 11.551 8.026 -5.322 1.00 96.44 109 ILE A N 1
ATOM 902 C CA . ILE A 1 109 ? 10.562 7.939 -4.234 1.00 96.44 109 ILE A CA 1
ATOM 903 C C . ILE A 1 109 ? 10.682 9.139 -3.291 1.00 96.44 109 ILE A C 1
ATOM 905 O O . ILE A 1 109 ? 9.656 9.692 -2.884 1.00 96.44 109 ILE A O 1
ATOM 909 N N . GLU A 1 110 ? 11.907 9.550 -2.955 1.00 94.69 110 GLU A N 1
ATOM 910 C CA . GLU A 1 110 ? 12.138 10.746 -2.140 1.00 94.69 110 GLU A CA 1
ATOM 911 C C . GLU A 1 110 ? 11.619 11.998 -2.846 1.00 94.69 110 GLU A C 1
ATOM 913 O O . GLU A 1 110 ? 10.843 12.751 -2.258 1.00 94.69 110 GLU A O 1
ATOM 918 N N . GLY A 1 111 ? 11.945 12.157 -4.132 1.00 97.50 111 GLY A N 1
ATOM 919 C CA . GLY A 1 111 ? 11.461 13.258 -4.959 1.00 97.50 111 GLY A CA 1
ATOM 920 C C . GLY A 1 111 ? 9.935 13.342 -4.984 1.00 97.50 111 GLY A C 1
ATOM 921 O O . GLY A 1 111 ? 9.375 14.413 -4.761 1.00 97.50 111 GLY A O 1
ATOM 922 N N . TYR A 1 112 ? 9.235 12.214 -5.150 1.00 97.94 112 TYR A N 1
ATOM 923 C CA . TYR A 1 112 ? 7.773 12.190 -5.061 1.00 97.94 112 TYR A CA 1
ATOM 924 C C . TYR A 1 112 ? 7.256 12.573 -3.672 1.00 97.94 112 TYR A C 1
ATOM 926 O O . TYR A 1 112 ? 6.248 13.276 -3.578 1.00 97.94 112 TYR A O 1
ATOM 934 N N . SER A 1 113 ? 7.902 12.098 -2.602 1.00 97.06 113 SER A N 1
ATOM 935 C CA . SER A 1 113 ? 7.498 12.411 -1.227 1.00 97.06 113 SER A CA 1
ATOM 936 C C . SER A 1 113 ? 7.597 13.912 -0.949 1.00 97.06 113 SER A C 1
ATOM 938 O O . SER A 1 113 ? 6.657 14.500 -0.403 1.00 97.06 113 SER A O 1
ATOM 940 N N . GLU A 1 114 ? 8.696 14.536 -1.377 1.00 97.56 114 GLU A N 1
ATOM 941 C CA . GLU A 1 114 ? 8.940 15.970 -1.236 1.00 97.56 114 GLU A CA 1
ATOM 942 C C . GLU A 1 114 ? 8.001 16.797 -2.124 1.00 97.56 114 GLU A C 1
ATOM 944 O O . GLU A 1 114 ? 7.305 17.687 -1.630 1.00 97.56 114 GLU A O 1
ATOM 949 N N . GLU A 1 115 ? 7.919 16.482 -3.420 1.00 97.56 115 GLU A N 1
ATOM 950 C CA . GLU A 1 115 ? 7.152 17.263 -4.397 1.00 97.56 115 GLU A CA 1
ATOM 951 C C . GLU A 1 115 ? 5.639 17.188 -4.146 1.00 97.56 115 GLU A C 1
ATOM 953 O O . GLU A 1 115 ? 4.925 18.178 -4.318 1.00 97.56 115 GLU A O 1
ATOM 958 N N . ALA A 1 116 ? 5.122 16.026 -3.729 1.00 97.50 116 ALA A N 1
ATOM 959 C CA . ALA A 1 116 ? 3.710 15.864 -3.378 1.00 97.50 116 ALA A CA 1
ATOM 960 C C . ALA A 1 116 ? 3.408 16.228 -1.912 1.00 97.50 116 ALA A C 1
ATOM 962 O O . ALA A 1 116 ? 2.243 16.200 -1.508 1.00 97.50 116 ALA A O 1
ATOM 963 N N . ASN A 1 117 ? 4.430 16.571 -1.116 1.00 97.44 117 ASN A N 1
ATOM 964 C CA . ASN A 1 117 ? 4.323 16.893 0.309 1.00 97.44 117 ASN A CA 1
ATOM 965 C C . ASN A 1 117 ? 3.530 15.834 1.103 1.00 97.44 117 ASN A C 1
ATOM 967 O O . ASN A 1 117 ? 2.653 16.145 1.921 1.00 97.44 117 ASN A O 1
ATOM 971 N N . ILE A 1 118 ? 3.804 14.561 0.827 1.00 93.88 118 ILE A N 1
ATOM 972 C CA . ILE A 1 118 ? 3.145 13.414 1.453 1.00 93.88 118 ILE A CA 1
ATOM 973 C C . ILE A 1 118 ? 4.196 12.405 1.895 1.00 93.88 118 ILE A C 1
ATOM 975 O O . ILE A 1 118 ? 5.154 12.135 1.175 1.00 93.88 118 ILE A O 1
ATOM 979 N N . PHE A 1 119 ? 4.030 11.847 3.093 1.00 89.56 119 PHE A N 1
ATOM 980 C CA . PHE A 1 119 ? 4.972 10.862 3.611 1.00 89.56 119 PHE A CA 1
ATOM 981 C C . PHE A 1 119 ? 4.826 9.535 2.864 1.00 89.56 119 PHE A C 1
ATOM 983 O O . PHE A 1 119 ? 3.721 8.997 2.761 1.00 89.56 119 PHE A O 1
ATOM 990 N N . ILE A 1 120 ? 5.952 9.004 2.391 1.00 91.25 120 ILE A N 1
ATOM 991 C CA . ILE A 1 120 ? 6.041 7.685 1.769 1.00 91.25 120 ILE A CA 1
ATOM 992 C C . ILE A 1 120 ? 6.993 6.822 2.597 1.00 91.25 120 ILE A C 1
ATOM 994 O O . ILE A 1 120 ? 8.184 7.115 2.723 1.00 91.25 120 ILE A O 1
ATOM 998 N N . GLU A 1 121 ? 6.478 5.727 3.151 1.00 86.94 121 GLU A N 1
ATOM 999 C CA . GLU A 1 121 ? 7.306 4.725 3.810 1.00 86.94 121 GLU A CA 1
ATOM 1000 C C . GLU A 1 121 ? 8.074 3.919 2.755 1.00 86.94 121 GLU A C 1
ATOM 1002 O O . GLU A 1 121 ? 7.496 3.170 1.965 1.00 86.94 121 GLU A O 1
ATOM 1007 N N . LYS A 1 122 ? 9.397 4.079 2.738 1.00 87.56 122 LYS A N 1
ATOM 1008 C CA . LYS A 1 122 ? 10.313 3.379 1.830 1.00 87.56 122 LYS A CA 1
ATOM 1009 C C . LYS A 1 122 ? 10.637 1.995 2.393 1.00 87.56 122 LYS A C 1
ATOM 1011 O O . LYS A 1 122 ? 11.279 1.894 3.437 1.00 87.56 122 LYS A O 1
ATOM 1016 N N . ILE A 1 123 ? 10.221 0.931 1.705 1.00 81.56 123 ILE A N 1
ATOM 1017 C CA . ILE A 1 123 ? 10.417 -0.460 2.142 1.00 81.56 123 ILE A CA 1
ATOM 1018 C C . ILE A 1 123 ? 11.436 -1.168 1.228 1.00 81.56 123 ILE A C 1
ATOM 1020 O O . ILE A 1 123 ? 11.070 -1.603 0.132 1.00 81.56 123 ILE A O 1
ATOM 1024 N N . PRO A 1 124 ? 12.704 -1.332 1.651 1.00 84.00 124 PRO A N 1
ATOM 1025 C CA . PRO A 1 124 ? 13.713 -2.008 0.839 1.00 84.00 124 PRO A CA 1
ATOM 1026 C C . PRO A 1 124 ? 13.411 -3.507 0.694 1.00 84.00 124 PRO A C 1
ATOM 1028 O O . PRO A 1 124 ? 13.039 -4.180 1.659 1.00 84.00 124 PRO A O 1
ATOM 1031 N N . LYS A 1 125 ? 13.614 -4.049 -0.509 1.00 80.12 125 LYS A N 1
ATOM 1032 C CA . LYS A 1 125 ? 13.556 -5.481 -0.831 1.00 80.12 125 LYS A CA 1
ATOM 1033 C C . LYS A 1 125 ? 14.910 -5.969 -1.329 1.00 80.12 125 LYS A C 1
ATOM 1035 O O . LYS A 1 125 ? 15.558 -5.305 -2.125 1.00 80.12 125 LYS A O 1
ATOM 1040 N N . ASP A 1 126 ? 15.318 -7.152 -0.879 1.00 73.94 126 ASP A N 1
ATOM 1041 C CA . ASP A 1 126 ? 16.557 -7.802 -1.313 1.00 73.94 126 ASP A CA 1
ATOM 1042 C C . ASP A 1 126 ? 16.261 -8.859 -2.387 1.00 73.94 126 ASP A C 1
ATOM 1044 O O . ASP A 1 126 ? 16.036 -10.034 -2.075 1.00 73.94 126 ASP A O 1
ATOM 1048 N N . TYR A 1 127 ? 16.242 -8.448 -3.658 1.00 62.06 127 TYR A N 1
ATOM 1049 C CA . TYR A 1 127 ? 16.020 -9.369 -4.781 1.00 62.06 127 TYR A CA 1
ATOM 1050 C C . TYR A 1 127 ? 17.252 -10.234 -5.101 1.00 62.06 127 TYR A C 1
ATOM 1052 O O . TYR A 1 127 ? 17.108 -11.334 -5.642 1.00 62.06 127 TYR A O 1
ATOM 1060 N N . ASN A 1 128 ? 18.452 -9.792 -4.709 1.00 50.53 128 ASN A N 1
ATOM 1061 C CA . ASN A 1 128 ? 19.719 -10.485 -4.958 1.00 50.53 128 ASN A CA 1
ATOM 1062 C C . ASN A 1 128 ? 20.012 -11.620 -3.959 1.00 50.53 128 ASN A C 1
ATOM 1064 O O . ASN A 1 128 ? 20.874 -12.463 -4.210 1.00 50.53 128 ASN A O 1
ATOM 1068 N N . SER A 1 129 ? 19.241 -11.727 -2.876 1.00 49.66 129 SER A N 1
ATOM 1069 C CA . SER A 1 129 ? 19.328 -12.824 -1.901 1.00 49.66 129 SER A CA 1
ATOM 1070 C C . SER A 1 129 ? 18.928 -14.215 -2.429 1.00 49.66 129 SER A C 1
ATOM 1072 O O . SER A 1 129 ? 19.032 -15.197 -1.690 1.00 49.66 129 SER A O 1
ATOM 1074 N N . LYS A 1 130 ? 18.498 -14.359 -3.696 1.00 40.50 130 LYS A N 1
ATOM 1075 C CA . LYS A 1 130 ? 18.085 -15.655 -4.267 1.00 40.50 130 LYS A CA 1
ATOM 1076 C C . LYS A 1 130 ? 18.588 -15.905 -5.690 1.00 40.50 130 LYS A C 1
ATOM 1078 O O . LYS A 1 130 ? 17.844 -15.814 -6.661 1.00 40.50 130 LYS A O 1
ATOM 1083 N N . LYS A 1 131 ? 19.818 -16.415 -5.787 1.00 36.88 131 LYS A N 1
ATOM 1084 C CA . LYS A 1 131 ? 20.225 -17.344 -6.857 1.00 36.88 131 LYS A CA 1
ATOM 1085 C C . LYS A 1 131 ? 20.604 -18.712 -6.287 1.00 36.88 131 LYS A C 1
ATOM 1087 O O . LYS A 1 131 ? 21.617 -19.272 -6.652 1.00 36.88 131 LYS A O 1
ATOM 1092 N N . GLU A 1 132 ? 19.784 -19.242 -5.382 1.00 32.81 132 GLU A N 1
ATOM 1093 C CA . GLU A 1 132 ? 19.768 -20.663 -5.009 1.00 32.81 132 GLU A CA 1
ATOM 1094 C C . GLU A 1 132 ? 18.556 -20.933 -4.108 1.00 32.81 132 GLU A C 1
ATOM 1096 O O . GLU A 1 132 ? 18.567 -20.648 -2.913 1.00 32.81 132 GLU A O 1
ATOM 1101 N N . ASN A 1 133 ? 17.464 -21.421 -4.696 1.00 30.86 133 ASN A N 1
ATOM 1102 C CA . ASN A 1 133 ? 16.791 -22.645 -4.253 1.00 30.86 133 ASN A CA 1
ATOM 1103 C C . ASN A 1 133 ? 15.441 -22.807 -4.953 1.00 30.86 133 ASN A C 1
ATOM 1105 O O . ASN A 1 133 ? 14.495 -22.049 -4.746 1.00 30.86 133 ASN A O 1
ATOM 1109 N N . THR A 1 134 ? 15.376 -23.872 -5.745 1.00 31.45 134 THR A N 1
ATOM 1110 C CA . THR A 1 134 ? 14.240 -24.777 -5.899 1.00 31.45 134 THR A CA 1
ATOM 1111 C C . THR A 1 134 ? 13.191 -24.606 -4.804 1.00 31.45 134 THR A C 1
ATOM 1113 O O . THR A 1 134 ? 13.502 -24.782 -3.630 1.00 31.45 134 THR A O 1
ATOM 1116 N N . ILE A 1 135 ? 11.963 -24.287 -5.224 1.00 38.53 135 ILE A N 1
ATOM 1117 C CA . ILE A 1 135 ? 10.687 -24.306 -4.490 1.00 38.53 135 ILE A CA 1
ATOM 1118 C C . ILE A 1 135 ? 10.798 -24.973 -3.104 1.00 38.53 135 ILE A C 1
ATOM 1120 O O . ILE A 1 135 ? 10.454 -26.137 -2.911 1.00 38.53 135 ILE A O 1
ATOM 1124 N N . LYS A 1 136 ? 11.243 -24.207 -2.109 1.00 31.53 136 LYS A N 1
ATOM 1125 C CA . LYS A 1 136 ? 10.849 -24.401 -0.720 1.00 31.53 136 LYS A CA 1
ATOM 1126 C C . LYS A 1 136 ? 9.846 -23.298 -0.443 1.00 31.53 136 LYS A C 1
ATOM 1128 O O . LYS A 1 136 ? 10.192 -22.121 -0.468 1.00 31.53 136 LYS A O 1
ATOM 1133 N N . LYS A 1 137 ? 8.588 -23.702 -0.249 1.00 37.72 137 LYS A N 1
ATOM 1134 C CA . LYS A 1 137 ? 7.552 -22.902 0.409 1.00 37.72 137 LYS A CA 1
ATOM 1135 C C . LYS A 1 137 ? 8.094 -22.526 1.787 1.00 37.72 137 LYS A C 1
ATOM 1137 O O . LYS A 1 137 ? 7.837 -23.251 2.731 1.00 37.72 137 LYS A O 1
ATOM 1142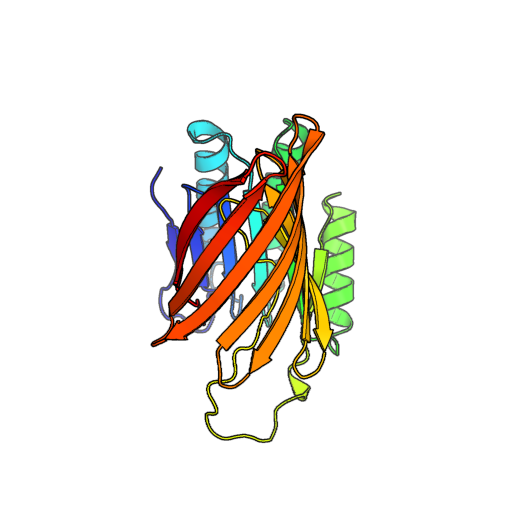 N N . GLU A 1 138 ? 8.913 -21.496 1.894 1.00 35.25 138 GLU A N 1
ATOM 1143 C CA . GLU A 1 138 ? 9.220 -20.850 3.163 1.00 35.25 138 GLU A CA 1
ATOM 1144 C C . GLU A 1 138 ? 8.263 -19.669 3.294 1.00 35.25 138 GLU A C 1
ATOM 1146 O O . GLU A 1 138 ? 8.004 -18.954 2.326 1.00 35.25 138 GLU A O 1
ATOM 1151 N N . LEU A 1 139 ? 7.689 -19.507 4.482 1.00 37.41 139 LEU A N 1
ATOM 1152 C CA . LEU A 1 139 ? 6.938 -18.316 4.858 1.00 37.41 139 LEU A CA 1
ATO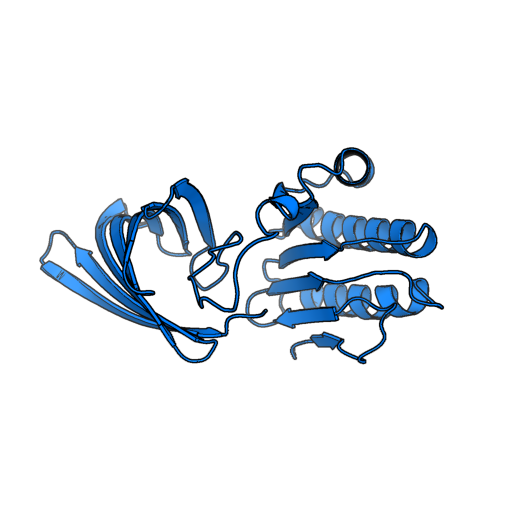M 1153 C C . LEU A 1 139 ? 7.875 -17.101 4.794 1.00 37.41 139 LEU A C 1
ATOM 1155 O O . LEU A 1 139 ? 8.714 -16.914 5.674 1.00 37.41 139 LEU A O 1
ATOM 1159 N N . ILE A 1 140 ? 7.746 -16.293 3.746 1.00 38.94 140 ILE A N 1
ATOM 1160 C CA . ILE A 1 140 ? 8.465 -15.026 3.603 1.00 38.94 140 ILE A CA 1
ATOM 1161 C C . ILE A 1 140 ? 7.471 -13.917 3.946 1.00 38.94 140 ILE A C 1
ATOM 1163 O O . ILE A 1 140 ? 6.459 -13.752 3.267 1.00 38.94 140 ILE A O 1
ATOM 1167 N N . PHE A 1 141 ? 7.730 -13.201 5.039 1.00 44.31 141 PHE A N 1
ATOM 1168 C CA . PHE A 1 141 ? 6.897 -12.103 5.527 1.00 44.31 141 PHE A CA 1
ATOM 1169 C C . PHE A 1 141 ? 7.402 -10.771 4.934 1.00 44.31 141 PHE A C 1
ATOM 1171 O O . PHE A 1 141 ? 8.166 -10.052 5.568 1.00 44.31 141 PHE A O 1
ATOM 1178 N N . ASP A 1 142 ? 6.982 -10.433 3.712 1.00 36.41 142 ASP A N 1
ATOM 1179 C CA . ASP A 1 142 ? 7.320 -9.160 3.049 1.00 36.41 142 ASP A CA 1
ATOM 1180 C C . ASP A 1 142 ? 6.320 -8.036 3.426 1.00 36.41 142 ASP A C 1
ATOM 1182 O O . ASP A 1 142 ? 5.373 -7.764 2.683 1.00 36.41 142 ASP A O 1
ATOM 1186 N N . GLY A 1 143 ? 6.538 -7.341 4.549 1.00 37.62 143 GLY A N 1
ATOM 1187 C CA . GLY A 1 143 ? 5.887 -6.050 4.860 1.00 37.62 143 GLY A CA 1
ATOM 1188 C C . GLY A 1 143 ? 4.671 -6.065 5.806 1.00 37.62 143 GLY A C 1
ATOM 1189 O O . GLY A 1 143 ? 4.387 -7.057 6.475 1.00 37.62 143 GLY A O 1
ATOM 1190 N N . ILE A 1 144 ? 4.009 -4.900 5.902 1.00 35.41 144 ILE A N 1
ATOM 1191 C CA . ILE A 1 144 ? 2.897 -4.561 6.816 1.00 35.41 144 ILE A CA 1
ATOM 1192 C C . ILE A 1 144 ? 1.662 -5.426 6.524 1.00 35.41 144 ILE A C 1
ATOM 1194 O O . ILE A 1 144 ? 1.192 -5.499 5.387 1.00 35.41 144 ILE A O 1
ATOM 1198 N N . TRP A 1 145 ? 1.102 -6.045 7.565 1.00 44.94 145 TRP A N 1
ATOM 1199 C CA . TRP A 1 145 ? -0.127 -6.835 7.485 1.00 44.94 145 TRP A CA 1
ATOM 1200 C C . TRP A 1 145 ? -1.295 -5.923 7.850 1.00 44.94 145 TRP A C 1
ATOM 1202 O O . TRP A 1 145 ? -1.493 -5.586 9.017 1.00 44.94 145 TRP A O 1
ATOM 1212 N N . ILE A 1 146 ? -2.041 -5.479 6.839 1.00 33.09 146 ILE A N 1
ATOM 1213 C CA . ILE A 1 146 ? -3.150 -4.539 7.026 1.00 33.09 146 ILE A CA 1
ATOM 1214 C C . ILE A 1 146 ? -4.472 -5.318 7.038 1.00 33.09 146 ILE A C 1
ATOM 1216 O O . ILE A 1 146 ? -4.837 -5.998 6.076 1.00 33.09 146 ILE A O 1
ATOM 1220 N N . GLY A 1 147 ? -5.182 -5.222 8.162 1.00 47.56 147 GLY A N 1
ATOM 1221 C CA . GLY A 1 147 ? -6.471 -5.855 8.445 1.00 47.56 147 GLY A CA 1
ATOM 1222 C C . GLY A 1 147 ? -7.185 -5.112 9.578 1.00 47.56 147 GLY A C 1
ATOM 1223 O O . GLY A 1 147 ? -6.994 -3.914 9.746 1.00 47.56 147 GLY A O 1
ATOM 1224 N N . SER A 1 148 ? -7.997 -5.788 10.398 1.00 37.84 148 SER A N 1
ATOM 1225 C CA . SER A 1 148 ? -8.654 -5.155 11.562 1.00 37.84 148 SER A CA 1
ATOM 1226 C C . SER A 1 148 ? -7.679 -4.579 12.603 1.00 37.84 148 SER A C 1
ATOM 1228 O O . SER A 1 148 ? -8.101 -3.787 13.444 1.00 37.84 148 SER A O 1
ATOM 1230 N N . ALA A 1 149 ? -6.401 -4.955 12.516 1.00 45.78 149 ALA A N 1
ATOM 1231 C CA . ALA A 1 149 ? -5.268 -4.345 13.193 1.00 45.78 149 ALA A CA 1
ATOM 1232 C C . ALA A 1 149 ? -4.223 -3.935 12.141 1.00 45.78 149 ALA A C 1
ATOM 1234 O O . ALA A 1 149 ? -3.899 -4.728 11.257 1.00 45.78 149 ALA A O 1
ATOM 1235 N N . ASN A 1 150 ? -3.697 -2.716 12.242 1.00 57.66 150 ASN A N 1
ATOM 1236 C CA . ASN A 1 150 ? -2.507 -2.273 11.523 1.00 57.66 150 ASN A CA 1
ATOM 1237 C C . ASN A 1 150 ? -1.306 -2.949 12.183 1.00 57.66 150 ASN A C 1
ATOM 1239 O O . ASN A 1 150 ? -0.949 -2.569 13.298 1.00 57.66 150 ASN A O 1
ATOM 1243 N N . VAL A 1 151 ? -0.724 -3.967 11.542 1.00 67.06 151 VAL A N 1
ATOM 1244 C CA . VAL A 1 151 ? 0.422 -4.712 12.080 1.00 67.06 151 VAL A CA 1
ATOM 1245 C C . VAL A 1 151 ? 1.685 -4.391 11.291 1.00 67.06 151 VAL A C 1
ATOM 1247 O O . VAL A 1 151 ? 1.802 -4.706 10.107 1.00 67.06 151 VAL A O 1
ATOM 1250 N N . THR A 1 152 ? 2.666 -3.826 11.979 1.00 57.69 152 THR A N 1
ATOM 1251 C CA . THR A 1 152 ? 3.992 -3.510 11.457 1.00 57.69 152 THR A CA 1
ATOM 1252 C C . THR A 1 152 ? 4.982 -4.593 11.876 1.00 57.69 152 THR A C 1
ATOM 1254 O O . THR A 1 152 ? 5.154 -4.877 13.064 1.00 57.69 152 THR A O 1
ATOM 1257 N N . LEU A 1 153 ? 5.672 -5.191 10.902 1.00 66.62 153 LEU A N 1
ATOM 1258 C CA . LEU A 1 153 ? 6.849 -6.018 11.157 1.00 66.62 153 LEU A CA 1
ATOM 1259 C C . LEU A 1 153 ? 8.018 -5.100 11.531 1.00 66.62 153 LEU A C 1
ATOM 1261 O O . LEU A 1 153 ? 8.514 -4.348 10.702 1.00 66.62 153 LEU A O 1
ATOM 1265 N N . ILE A 1 154 ? 8.463 -5.176 12.781 1.00 68.12 154 ILE A N 1
ATOM 1266 C CA . ILE A 1 154 ? 9.562 -4.359 13.306 1.00 68.12 154 ILE A CA 1
ATOM 1267 C C . ILE A 1 154 ? 10.914 -4.955 12.927 1.00 68.12 154 ILE A C 1
ATOM 1269 O O . ILE A 1 154 ? 11.859 -4.234 12.613 1.00 68.12 154 ILE A O 1
ATOM 1273 N N . LYS A 1 155 ? 11.040 -6.283 13.005 1.00 62.84 155 LYS A N 1
ATOM 1274 C CA . LYS A 1 155 ? 12.303 -6.964 12.719 1.00 62.84 155 LYS A CA 1
ATOM 1275 C C . LYS A 1 155 ? 12.075 -8.413 12.342 1.00 62.84 155 LYS A C 1
ATOM 1277 O O . LYS A 1 155 ? 11.362 -9.123 13.047 1.00 62.84 155 LYS A O 1
ATOM 1282 N N . GLN A 1 156 ? 12.769 -8.863 11.304 1.00 65.44 156 GLN A N 1
ATOM 1283 C CA . GLN A 1 156 ? 12.882 -10.275 10.968 1.00 65.44 156 GLN A CA 1
ATOM 1284 C C . GLN A 1 156 ? 14.341 -10.728 11.065 1.00 65.44 156 GLN A C 1
ATOM 1286 O O . GLN A 1 156 ? 15.261 -10.103 10.544 1.00 65.44 156 GLN A O 1
ATOM 1291 N N . LEU A 1 157 ? 14.538 -11.829 11.779 1.00 71.12 157 LEU A N 1
ATOM 1292 C CA . LEU A 1 157 ? 15.764 -12.614 11.870 1.00 71.12 157 LEU A CA 1
ATOM 1293 C C . LEU A 1 157 ? 15.472 -13.996 11.267 1.00 71.12 157 LEU A C 1
ATOM 1295 O O . LEU A 1 157 ? 14.313 -14.326 11.033 1.00 71.12 157 LEU A O 1
ATOM 1299 N N . LYS A 1 158 ? 16.503 -14.837 11.093 1.00 70.75 158 LYS A N 1
ATOM 1300 C CA . LYS A 1 158 ? 16.415 -16.150 10.416 1.00 70.75 158 LYS A CA 1
ATOM 1301 C C . LYS A 1 158 ? 15.108 -16.920 10.678 1.00 70.75 158 LYS A C 1
ATOM 1303 O O . LYS A 1 158 ? 14.432 -17.281 9.728 1.00 70.75 158 LYS A O 1
ATOM 1308 N N . ASN A 1 159 ? 14.751 -17.101 11.953 1.00 77.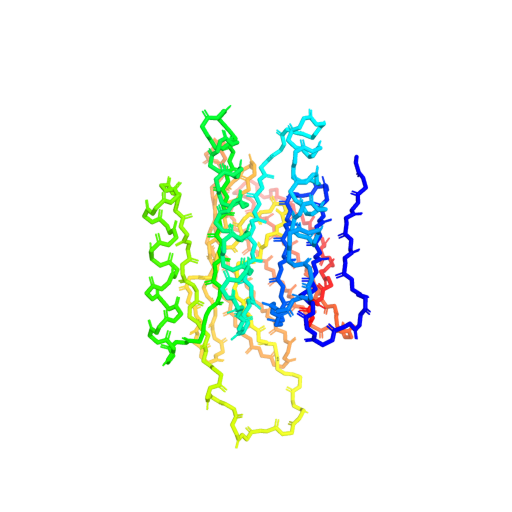19 159 ASN A N 1
ATOM 1309 C CA . ASN A 1 159 ? 13.513 -17.771 12.373 1.00 77.19 159 ASN A CA 1
ATOM 1310 C C . ASN A 1 159 ? 12.684 -16.935 13.358 1.00 77.19 159 ASN A C 1
ATOM 1312 O O . ASN A 1 159 ? 11.776 -17.479 13.968 1.00 77.19 159 ASN A O 1
ATOM 1316 N N . HIS A 1 160 ? 13.021 -15.666 13.592 1.00 76.44 160 HIS A N 1
ATOM 1317 C CA . HIS A 1 160 ? 12.330 -14.848 14.595 1.00 76.44 160 HIS A CA 1
ATOM 1318 C C . HIS A 1 160 ? 11.738 -13.613 13.944 1.00 76.44 160 HIS A C 1
ATOM 1320 O O . HIS A 1 160 ? 12.360 -13.002 13.078 1.00 76.44 160 HIS A O 1
ATOM 1326 N N . VAL A 1 161 ? 10.565 -13.223 14.410 1.00 75.50 161 VAL A N 1
ATOM 1327 C CA . VAL A 1 161 ? 9.850 -12.039 13.952 1.00 75.50 161 VAL A CA 1
ATOM 1328 C C . VAL A 1 161 ? 9.395 -11.229 15.153 1.00 75.50 161 VAL A C 1
ATOM 1330 O O . VAL A 1 161 ? 9.050 -11.783 16.196 1.00 75.50 161 VAL A O 1
ATOM 1333 N N . ILE A 1 162 ? 9.426 -9.912 15.010 1.00 71.19 162 ILE A N 1
ATOM 1334 C CA . ILE A 1 162 ? 8.926 -8.962 16.000 1.00 71.19 162 ILE A CA 1
ATOM 1335 C C . ILE A 1 162 ? 7.905 -8.080 15.298 1.00 71.19 162 ILE A C 1
ATOM 1337 O O . ILE A 1 162 ? 8.203 -7.503 14.253 1.00 71.19 162 ILE A O 1
ATOM 1341 N N . PHE A 1 163 ? 6.728 -7.961 15.895 1.00 80.06 163 PHE A N 1
ATOM 1342 C CA . PHE A 1 163 ? 5.598 -7.196 15.398 1.00 80.06 163 PHE A CA 1
ATOM 1343 C C . PHE A 1 163 ? 5.168 -6.145 16.416 1.00 80.06 163 PHE A C 1
ATOM 1345 O O . PHE A 1 163 ? 5.262 -6.344 17.631 1.00 80.06 163 PHE A O 1
ATOM 1352 N N . GLN A 1 164 ? 4.621 -5.054 15.904 1.00 77.00 164 GLN A N 1
ATOM 1353 C CA . GLN A 1 164 ? 3.763 -4.152 16.656 1.00 77.00 164 GLN A CA 1
ATOM 1354 C C . GLN A 1 164 ? 2.437 -4.031 15.933 1.00 77.00 164 GLN A C 1
ATOM 1356 O O . GLN A 1 164 ? 2.398 -4.045 14.708 1.00 77.00 164 GLN A O 1
ATOM 1361 N N . GLY A 1 165 ? 1.359 -3.919 16.692 1.00 73.50 165 GLY A N 1
ATOM 1362 C CA . GLY A 1 165 ? 0.031 -3.769 16.136 1.00 73.50 165 GLY A CA 1
ATOM 1363 C C . GLY A 1 165 ? -0.757 -2.673 16.825 1.00 73.50 165 GLY A C 1
ATOM 1364 O O . GLY A 1 165 ? -0.598 -2.409 18.019 1.00 73.50 165 GLY A O 1
ATOM 1365 N N . LYS A 1 166 ? -1.630 -2.035 16.052 1.00 73.38 166 LYS A N 1
ATOM 1366 C CA . LYS A 1 166 ? -2.632 -1.095 16.540 1.00 73.38 166 LYS A CA 1
ATOM 1367 C C . LYS A 1 166 ? -3.965 -1.385 15.872 1.00 73.38 166 LYS A C 1
ATOM 1369 O O . LYS A 1 166 ? -4.052 -1.422 14.651 1.00 73.38 166 LYS A O 1
ATOM 1374 N N . ASP A 1 167 ? -5.013 -1.533 16.663 1.00 73.31 167 ASP A N 1
ATOM 1375 C CA . ASP A 1 167 ? -6.387 -1.626 16.177 1.00 73.31 167 ASP A CA 1
ATOM 1376 C C . ASP A 1 167 ? -7.278 -0.558 16.829 1.00 73.31 167 ASP A C 1
ATOM 1378 O O . ASP A 1 167 ? -6.819 0.315 17.569 1.00 73.31 167 ASP A O 1
ATOM 1382 N N . LYS A 1 168 ? -8.580 -0.589 16.521 1.00 69.06 168 LYS A N 1
ATOM 1383 C CA . LYS A 1 168 ? -9.558 0.368 17.071 1.00 69.06 168 LYS A CA 1
ATOM 1384 C C . LYS A 1 168 ? -9.721 0.274 18.591 1.00 69.06 168 LYS A C 1
ATOM 1386 O O . LYS A 1 168 ? -10.280 1.193 19.185 1.00 69.06 168 LYS A O 1
ATOM 1391 N N . ALA A 1 169 ? -9.299 -0.825 19.205 1.00 75.62 169 ALA A N 1
ATOM 1392 C CA . ALA A 1 169 ? -9.496 -1.135 20.611 1.00 75.62 169 ALA A CA 1
ATOM 1393 C C . ALA A 1 169 ? -8.188 -1.192 21.417 1.00 75.62 169 ALA A C 1
ATOM 1395 O O . ALA A 1 169 ? -8.273 -1.106 22.642 1.00 75.62 169 ALA A O 1
ATOM 1396 N N . SER A 1 170 ? -7.017 -1.347 20.788 1.00 79.88 170 SER A N 1
ATOM 1397 C CA . SER A 1 170 ? -5.759 -1.607 21.492 1.00 79.88 170 SER A CA 1
ATOM 1398 C C . SER A 1 170 ? -4.476 -1.302 20.708 1.00 79.88 170 SER A C 1
ATOM 1400 O O . SER A 1 170 ? -4.473 -1.183 19.481 1.00 79.88 170 SER A O 1
ATOM 1402 N N . THR A 1 171 ? -3.364 -1.230 21.442 1.00 83.06 171 THR A N 1
ATOM 1403 C CA . THR A 1 171 ? -1.993 -1.318 20.922 1.00 83.06 171 THR A CA 1
ATOM 1404 C C . THR A 1 171 ? -1.267 -2.498 21.559 1.00 83.06 171 THR A C 1
ATOM 1406 O O . THR A 1 171 ? -1.485 -2.820 22.729 1.00 83.06 171 THR A O 1
ATOM 1409 N N . TRP A 1 172 ? -0.402 -3.162 20.798 1.00 83.75 172 TRP A N 1
ATOM 1410 C CA . TRP A 1 172 ? 0.288 -4.364 21.255 1.00 83.75 172 TRP A CA 1
ATOM 1411 C C . TRP A 1 172 ? 1.629 -4.580 20.556 1.00 83.75 172 TRP A C 1
ATOM 1413 O O . TRP A 1 172 ? 1.912 -4.020 19.497 1.00 83.75 172 TRP A O 1
ATOM 1423 N N . SER A 1 173 ? 2.462 -5.420 21.161 1.00 81.31 173 SER A N 1
ATOM 1424 C CA . SER A 1 173 ? 3.674 -5.958 20.553 1.00 81.31 173 SER A CA 1
ATOM 1425 C C . SER A 1 173 ? 3.697 -7.471 20.705 1.00 81.31 173 SER A C 1
ATOM 1427 O O . SER A 1 173 ? 3.201 -8.020 21.689 1.00 81.31 173 SER A O 1
ATOM 1429 N N . ALA A 1 174 ? 4.247 -8.159 19.711 1.00 82.69 174 ALA A N 1
ATOM 1430 C CA . ALA A 1 174 ? 4.376 -9.605 19.732 1.00 82.69 174 ALA A CA 1
ATOM 1431 C C . ALA A 1 174 ? 5.709 -10.029 19.129 1.00 82.69 174 ALA A C 1
ATOM 1433 O O . ALA A 1 174 ? 6.228 -9.403 18.210 1.00 82.69 174 ALA A O 1
ATOM 1434 N N . GLN A 1 175 ? 6.247 -11.125 19.636 1.00 80.56 175 GLN A N 1
ATOM 1435 C CA . GLN A 1 175 ? 7.391 -11.809 19.058 1.00 80.56 175 GLN A CA 1
ATOM 1436 C C . GLN A 1 175 ? 6.979 -13.225 18.696 1.00 80.56 175 GLN A C 1
ATOM 1438 O O . GLN A 1 175 ? 6.187 -13.849 19.407 1.00 80.56 175 GLN A O 1
ATOM 1443 N N . GLY A 1 176 ? 7.520 -13.736 17.602 1.00 80.44 176 GLY A N 1
ATOM 1444 C CA . GLY A 1 176 ? 7.207 -15.075 17.149 1.00 80.44 176 GLY A CA 1
ATOM 1445 C C . GLY A 1 176 ? 8.391 -15.797 16.546 1.00 80.44 176 GLY A C 1
ATOM 1446 O O . GLY A 1 176 ? 9.403 -15.193 16.185 1.00 80.44 176 GLY A O 1
ATOM 1447 N N . VAL A 1 177 ? 8.248 -17.114 16.462 1.00 76.06 177 VAL A N 1
ATOM 1448 C CA . VAL A 1 177 ? 9.235 -18.013 15.872 1.00 76.06 177 VAL A CA 1
ATOM 1449 C C . VAL A 1 177 ? 8.598 -18.748 14.703 1.00 76.06 177 VAL A C 1
ATOM 1451 O O . VAL A 1 177 ? 7.495 -19.278 14.823 1.00 76.06 177 VAL A O 1
ATOM 1454 N N . ILE A 1 178 ? 9.313 -18.788 13.581 1.00 75.81 178 ILE A N 1
ATOM 1455 C CA . ILE A 1 178 ? 8.945 -19.548 12.389 1.00 75.81 178 ILE A CA 1
ATOM 1456 C C . ILE A 1 178 ? 9.656 -20.902 12.448 1.00 75.81 178 ILE A C 1
ATOM 1458 O O . ILE A 1 178 ? 10.887 -20.974 12.418 1.00 75.81 178 ILE A O 1
ATOM 1462 N N . MET A 1 179 ? 8.888 -21.988 12.509 1.00 71.38 179 MET A N 1
ATOM 1463 C CA . MET A 1 179 ? 9.386 -23.363 12.407 1.00 71.38 179 MET A CA 1
ATOM 1464 C C . MET A 1 179 ? 8.432 -24.188 11.551 1.00 71.38 179 MET A C 1
ATOM 1466 O O . MET A 1 179 ? 7.225 -24.120 11.735 1.00 71.38 179 MET A O 1
ATOM 1470 N N . ASN A 1 180 ? 8.960 -25.000 10.631 1.00 72.44 180 ASN A N 1
ATOM 1471 C CA . ASN A 1 180 ? 8.157 -25.926 9.818 1.00 72.44 180 ASN A CA 1
ATOM 1472 C C . ASN A 1 180 ? 6.962 -25.267 9.088 1.00 72.44 180 ASN A C 1
ATOM 1474 O O . ASN A 1 180 ? 5.904 -25.879 8.966 1.00 72.44 180 ASN A O 1
ATOM 1478 N N . ASN A 1 181 ? 7.125 -24.033 8.592 1.00 63.31 181 ASN A N 1
ATOM 1479 C CA . ASN A 1 181 ? 6.061 -23.221 7.972 1.00 63.31 181 ASN A CA 1
ATOM 1480 C C . ASN A 1 181 ? 4.877 -22.865 8.886 1.00 63.31 181 ASN A C 1
ATOM 1482 O O . ASN A 1 181 ? 3.777 -22.569 8.411 1.00 63.31 181 ASN A O 1
ATOM 1486 N N . GLU A 1 182 ? 5.118 -22.848 10.189 1.00 70.44 182 GLU A N 1
ATOM 1487 C CA . GLU A 1 182 ? 4.215 -22.322 11.197 1.00 70.44 182 GLU A CA 1
ATOM 1488 C C . GLU A 1 182 ? 4.911 -21.180 11.940 1.00 70.44 182 GLU A C 1
ATOM 1490 O O . GLU A 1 182 ? 6.077 -21.287 12.326 1.00 70.44 182 GLU A O 1
ATOM 1495 N N . LEU A 1 183 ? 4.199 -20.068 12.090 1.00 76.25 183 LEU A N 1
ATOM 1496 C CA . LEU A 1 183 ? 4.579 -18.947 12.929 1.00 76.25 183 LEU A CA 1
ATOM 1497 C C . LEU A 1 183 ? 3.786 -19.040 14.232 1.00 76.25 183 LEU A C 1
ATOM 1499 O O . LEU A 1 183 ? 2.560 -18.957 14.221 1.00 76.25 183 LEU A O 1
ATOM 1503 N N . THR A 1 184 ? 4.491 -19.150 15.351 1.00 76.50 184 THR A N 1
ATOM 1504 C CA . THR A 1 184 ? 3.889 -19.046 16.683 1.00 76.50 184 THR A CA 1
ATOM 1505 C C . THR A 1 184 ? 4.335 -17.745 17.322 1.00 76.50 184 THR A C 1
ATOM 1507 O O . THR A 1 184 ? 5.537 -17.511 17.449 1.00 76.50 184 THR A O 1
ATOM 1510 N N . CYS A 1 185 ? 3.379 -16.917 17.731 1.00 80.50 185 CYS A N 1
ATOM 1511 C CA . CYS A 1 185 ? 3.593 -15.609 18.330 1.00 80.50 185 CYS A CA 1
ATOM 1512 C C . CYS A 1 185 ? 3.067 -15.551 19.763 1.00 80.50 185 CYS A C 1
ATOM 1514 O O . CYS A 1 185 ? 2.033 -16.125 20.100 1.00 80.50 185 CYS A O 1
ATOM 1516 N N . SER A 1 186 ? 3.747 -14.761 20.584 1.00 77.38 186 SER A N 1
ATOM 1517 C CA . SER A 1 186 ? 3.288 -14.354 21.910 1.00 77.38 186 SER A CA 1
ATOM 1518 C C . SER A 1 186 ? 3.616 -12.883 22.128 1.00 77.38 186 SER A C 1
ATOM 1520 O O . SER A 1 186 ? 4.644 -12.393 21.651 1.00 77.38 186 SER A O 1
ATOM 1522 N N . GLY A 1 187 ? 2.753 -12.175 22.837 1.00 84.50 187 GLY A N 1
ATOM 1523 C CA . GLY A 1 187 ? 2.852 -10.738 22.996 1.00 84.50 187 GLY A CA 1
ATOM 1524 C C . GLY A 1 187 ? 1.989 -10.204 24.121 1.00 84.50 187 GLY A C 1
ATOM 1525 O O . GLY A 1 187 ? 1.313 -10.945 24.836 1.00 84.50 187 GLY A O 1
ATOM 1526 N N . SER A 1 188 ? 2.001 -8.890 24.270 1.00 82.25 188 SER A N 1
ATOM 1527 C CA . SER A 1 188 ? 1.134 -8.191 25.207 1.00 82.25 188 SER A CA 1
ATOM 1528 C C . SER A 1 188 ? 0.709 -6.847 24.643 1.00 82.25 188 SER A C 1
ATOM 1530 O O . SER A 1 188 ? 1.322 -6.299 23.724 1.00 82.25 188 SER A O 1
ATOM 1532 N N . GLY A 1 189 ? -0.380 -6.327 25.190 1.00 85.94 189 GLY A N 1
ATOM 1533 C CA . GLY A 1 189 ? -0.929 -5.056 24.767 1.00 85.94 189 GLY A CA 1
ATOM 1534 C C . GLY A 1 189 ? -1.723 -4.362 25.850 1.00 85.94 189 GLY A C 1
ATOM 1535 O O . GLY A 1 189 ? -1.895 -4.864 26.966 1.00 85.94 189 GLY A O 1
ATOM 1536 N N . ILE A 1 190 ? -2.194 -3.178 25.490 1.00 81.12 190 ILE A N 1
ATOM 1537 C CA . ILE A 1 190 ? -3.067 -2.347 26.299 1.00 81.12 190 ILE A CA 1
ATOM 1538 C C . ILE A 1 190 ? -4.244 -1.894 25.441 1.00 81.12 190 ILE A C 1
ATOM 1540 O O . ILE A 1 190 ? -4.096 -1.499 24.284 1.00 81.12 190 ILE A O 1
ATOM 1544 N N . THR A 1 191 ? -5.439 -1.999 25.999 1.00 82.44 191 THR A N 1
ATOM 1545 C CA . THR A 1 191 ? -6.658 -1.487 25.374 1.00 82.44 191 THR A CA 1
ATOM 1546 C C . THR A 1 191 ? -6.745 0.031 25.526 1.00 82.44 191 THR A C 1
ATOM 1548 O O . THR A 1 191 ? -6.111 0.626 26.396 1.00 82.44 191 THR A O 1
ATOM 1551 N N . ASN A 1 192 ? -7.599 0.677 24.736 1.00 77.00 192 ASN A N 1
ATOM 1552 C CA . ASN A 1 192 ? -7.860 2.114 24.859 1.00 77.00 192 ASN A CA 1
ATOM 1553 C C . ASN A 1 192 ? -8.515 2.493 26.205 1.00 77.00 192 ASN A C 1
ATOM 1555 O O . ASN A 1 192 ? -8.449 3.653 26.603 1.00 77.00 192 ASN A O 1
ATOM 1559 N N . SER A 1 193 ? -9.124 1.530 26.913 1.00 81.75 193 SER A N 1
ATOM 1560 C CA . SER A 1 193 ? -9.618 1.682 28.291 1.00 81.75 193 SER A CA 1
ATOM 1561 C C . SER A 1 193 ? -8.523 1.523 29.356 1.00 81.75 193 SER A C 1
ATOM 1563 O O . SER A 1 193 ? -8.803 1.704 30.538 1.00 81.75 193 SER A O 1
ATOM 1565 N N . GLY A 1 194 ? -7.284 1.205 28.964 1.00 81.44 194 GLY A N 1
ATOM 1566 C CA . GLY A 1 194 ? -6.148 1.009 29.868 1.00 81.44 194 GLY A CA 1
ATOM 1567 C C . GLY A 1 194 ? -6.005 -0.415 30.416 1.00 81.44 194 GLY A C 1
ATOM 1568 O O . GLY A 1 194 ? -5.129 -0.672 31.237 1.00 81.44 194 GLY A O 1
ATOM 1569 N N . GLU A 1 195 ? -6.838 -1.360 29.977 1.00 81.62 195 GLU A N 1
ATOM 1570 C CA . GLU A 1 195 ? -6.747 -2.758 30.407 1.00 81.62 195 GLU A CA 1
ATOM 1571 C C . GLU A 1 195 ? -5.626 -3.477 29.655 1.00 81.62 195 GLU A C 1
ATOM 1573 O O . GLU A 1 195 ? -5.596 -3.477 28.421 1.00 81.62 195 GLU A O 1
ATOM 1578 N N . HIS A 1 196 ? -4.727 -4.115 30.401 1.00 85.50 196 HIS A N 1
ATOM 1579 C CA . HIS A 1 196 ? -3.663 -4.945 29.845 1.00 85.50 196 HIS A CA 1
ATOM 1580 C C . HIS A 1 196 ? -4.191 -6.313 29.411 1.00 85.50 196 HIS A C 1
ATOM 1582 O O . HIS A 1 196 ? -5.114 -6.852 30.019 1.00 85.50 196 HIS A O 1
ATOM 1588 N N . PHE A 1 197 ? -3.564 -6.908 28.400 1.00 80.25 197 PHE A N 1
ATOM 1589 C CA . PHE A 1 197 ? -3.823 -8.288 27.994 1.00 80.25 197 PHE A CA 1
ATOM 1590 C C . PHE A 1 197 ? -2.548 -8.976 27.510 1.00 80.25 197 PHE A C 1
ATOM 1592 O O . PHE A 1 197 ? -1.597 -8.331 27.061 1.00 80.25 197 PHE A O 1
ATOM 1599 N N . ILE A 1 198 ? -2.551 -10.304 27.587 1.00 80.50 198 ILE A N 1
ATOM 1600 C CA . ILE A 1 198 ? -1.550 -11.171 26.962 1.00 80.50 198 ILE A CA 1
ATOM 1601 C C . ILE A 1 198 ? -2.176 -11.773 25.714 1.00 80.50 198 ILE A C 1
ATOM 1603 O O . ILE A 1 198 ? -3.319 -12.226 25.757 1.00 80.50 198 ILE A O 1
ATOM 1607 N N . TYR A 1 199 ? -1.428 -11.772 24.619 1.00 80.50 199 TYR A N 1
ATOM 1608 C CA . TYR A 1 199 ? -1.847 -12.289 23.327 1.00 80.50 199 TYR A CA 1
ATOM 1609 C C . TYR A 1 199 ? -0.979 -13.475 22.916 1.00 80.50 199 TYR A C 1
ATOM 1611 O O . TYR A 1 199 ? 0.246 -13.421 23.009 1.00 80.50 199 TYR A O 1
ATOM 1619 N N . GLU A 1 200 ? -1.613 -14.519 22.405 1.00 78.50 200 GLU A N 1
ATOM 1620 C CA . GLU A 1 200 ? -0.966 -15.664 21.777 1.00 78.50 200 GLU A CA 1
ATOM 1621 C C . GLU A 1 200 ? -1.600 -15.890 20.407 1.00 78.50 200 GLU A C 1
ATOM 1623 O O . GLU A 1 200 ? -2.826 -15.833 20.272 1.00 78.50 200 GLU A O 1
ATOM 1628 N N . SER A 1 201 ? -0.789 -16.188 19.394 1.00 79.25 201 SER A N 1
ATOM 1629 C CA . SER A 1 201 ? -1.302 -16.668 18.114 1.00 79.25 201 SER A CA 1
ATOM 1630 C C . SER A 1 201 ? -0.450 -17.760 17.494 1.00 79.25 201 SER A C 1
ATOM 1632 O O . SER A 1 201 ? 0.756 -17.848 17.703 1.00 79.25 201 SER A O 1
ATOM 1634 N N . SER A 1 202 ? -1.108 -18.617 16.722 1.00 75.56 202 SER A N 1
ATOM 1635 C CA . SER A 1 202 ? -0.475 -19.568 15.813 1.00 75.56 202 SER A CA 1
ATOM 1636 C C . SER A 1 202 ? -1.010 -19.304 14.419 1.00 75.56 202 SER A C 1
ATOM 1638 O O . SER A 1 202 ? -2.211 -19.108 14.212 1.00 75.56 202 SER A O 1
ATOM 1640 N N . MET A 1 203 ? -0.096 -19.267 13.465 1.00 76.19 203 MET A N 1
ATOM 1641 C CA . MET A 1 203 ? -0.350 -18.871 12.102 1.00 76.19 203 MET A CA 1
ATOM 1642 C C . MET A 1 203 ? 0.325 -19.865 11.166 1.00 76.19 203 MET A C 1
ATOM 1644 O O . MET A 1 203 ? 1.541 -20.040 11.184 1.00 76.19 203 MET A O 1
ATOM 1648 N N . ILE A 1 204 ? -0.471 -20.544 10.345 1.00 70.25 204 ILE A N 1
ATOM 1649 C CA . ILE A 1 204 ? 0.001 -21.642 9.499 1.00 70.25 204 ILE A CA 1
ATOM 1650 C C . ILE A 1 204 ? -0.231 -21.283 8.035 1.00 70.25 204 ILE A C 1
ATOM 1652 O O . ILE A 1 204 ? -1.362 -20.992 7.637 1.00 70.25 204 ILE A O 1
ATOM 1656 N N . ALA A 1 205 ? 0.817 -21.374 7.212 1.00 61.25 205 ALA A N 1
ATOM 1657 C CA . ALA A 1 205 ? 0.670 -21.295 5.762 1.00 61.25 205 ALA A CA 1
ATOM 1658 C C . ALA A 1 205 ? 0.167 -22.629 5.194 1.00 61.25 205 ALA A C 1
ATOM 1660 O O . ALA A 1 205 ? 0.843 -23.656 5.275 1.00 61.25 205 ALA A O 1
ATOM 1661 N N . LYS A 1 206 ? -1.011 -22.625 4.566 1.00 62.50 206 LYS A N 1
ATOM 1662 C CA . LYS A 1 206 ? -1.576 -23.770 3.841 1.00 62.50 206 LYS A CA 1
ATOM 1663 C C . LYS A 1 206 ? -2.149 -23.312 2.509 1.00 62.50 206 LYS A C 1
ATOM 1665 O O . LYS A 1 206 ? -3.032 -22.473 2.495 1.00 62.50 206 LYS A O 1
ATOM 1670 N N . ASN A 1 207 ? -1.705 -23.920 1.407 1.00 54.59 207 ASN A N 1
ATOM 1671 C CA . ASN A 1 207 ? -2.310 -23.759 0.073 1.00 54.59 207 ASN A CA 1
ATOM 1672 C C . ASN A 1 207 ? -2.604 -22.294 -0.311 1.00 54.59 207 ASN A C 1
ATOM 1674 O O . ASN A 1 207 ? -3.745 -21.964 -0.608 1.00 54.59 207 ASN A O 1
ATOM 1678 N N . GLU A 1 208 ? -1.586 -21.423 -0.258 1.00 53.50 208 GLU A N 1
ATOM 1679 C CA . GLU A 1 208 ? -1.712 -19.979 -0.571 1.00 53.50 208 GLU A CA 1
ATOM 1680 C C . GLU A 1 208 ? -2.626 -19.194 0.385 1.00 53.50 208 GLU A C 1
ATOM 1682 O O . GLU A 1 208 ? -2.966 -18.037 0.150 1.00 53.50 208 GLU A O 1
ATOM 1687 N N . MET A 1 209 ? -3.000 -19.804 1.506 1.00 52.22 209 MET A N 1
ATOM 1688 C CA . MET A 1 209 ? -3.670 -19.153 2.616 1.00 52.22 209 MET A CA 1
ATOM 1689 C C . MET A 1 209 ? -2.775 -19.143 3.844 1.00 52.22 209 MET A C 1
ATOM 1691 O O . MET A 1 209 ? -1.971 -20.045 4.079 1.00 52.22 209 MET A O 1
ATOM 1695 N N . LEU A 1 210 ? -2.972 -18.129 4.661 1.00 60.75 210 LEU A N 1
ATOM 1696 C CA . LEU A 1 210 ? -2.386 -17.971 5.968 1.00 60.75 210 LEU A CA 1
ATOM 1697 C C . LEU A 1 210 ? -3.532 -18.031 6.978 1.00 60.75 210 LEU A C 1
ATOM 1699 O O . LEU A 1 210 ? -4.445 -17.212 6.948 1.00 60.75 210 LEU A O 1
ATOM 1703 N N . ILE A 1 211 ? -3.523 -19.058 7.816 1.00 71.12 211 ILE A N 1
ATOM 1704 C CA . ILE A 1 211 ? -4.592 -19.335 8.774 1.00 71.12 211 ILE A CA 1
ATOM 1705 C C . ILE A 1 211 ? -4.077 -18.972 10.156 1.00 71.12 211 ILE A C 1
ATOM 1707 O O . ILE A 1 211 ? -3.189 -19.652 10.664 1.00 71.12 211 ILE A O 1
ATOM 1711 N N . GLU A 1 212 ? -4.646 -17.944 10.767 1.00 78.69 212 GLU A N 1
ATOM 1712 C CA . GLU A 1 212 ? -4.337 -17.506 12.122 1.00 78.69 212 GLU A CA 1
ATOM 1713 C C . GLU A 1 212 ? -5.408 -17.980 13.101 1.00 78.69 212 GLU A C 1
ATOM 1715 O O . GLU A 1 212 ? -6.608 -17.836 12.864 1.00 78.69 212 GLU A O 1
ATOM 1720 N N . LYS A 1 213 ? -4.963 -18.497 14.242 1.00 79.12 213 LYS A N 1
ATOM 1721 C CA . LYS A 1 213 ? -5.756 -18.648 15.459 1.00 79.12 213 LYS A CA 1
ATOM 1722 C C . LYS A 1 213 ? -5.118 -17.811 16.546 1.00 79.12 213 LYS A C 1
ATOM 1724 O O . LYS A 1 213 ? -3.909 -17.910 16.747 1.00 79.12 213 LYS A O 1
ATOM 1729 N N . TRP A 1 214 ? -5.923 -17.045 17.264 1.00 81.00 214 TRP A N 1
ATOM 1730 C CA . TRP A 1 214 ? -5.418 -16.171 18.309 1.00 81.00 214 TRP A CA 1
ATOM 1731 C C . TRP A 1 214 ? -6.268 -16.210 19.569 1.00 81.00 214 TRP A C 1
ATOM 1733 O O . TRP A 1 214 ? -7.464 -16.507 19.528 1.00 81.00 214 TRP A O 1
ATOM 1743 N N . LYS A 1 215 ? -5.628 -15.884 20.690 1.00 81.75 215 LYS A N 1
ATOM 1744 C CA . LYS A 1 215 ? -6.222 -15.818 22.018 1.00 81.75 215 LYS A CA 1
ATOM 1745 C C . LYS A 1 215 ? -5.638 -14.637 22.789 1.00 81.75 215 LYS A C 1
ATOM 1747 O O . LYS A 1 215 ? -4.426 -14.503 22.904 1.00 81.75 215 LYS A O 1
ATOM 1752 N N . ALA A 1 216 ? -6.505 -13.803 23.347 1.00 81.00 216 ALA A N 1
ATOM 1753 C CA . ALA A 1 216 ? -6.173 -12.731 24.271 1.00 81.00 216 ALA A CA 1
ATOM 1754 C C . ALA A 1 216 ? -6.730 -13.058 25.663 1.00 81.00 216 ALA A C 1
ATOM 1756 O O . ALA A 1 216 ? -7.917 -13.354 25.808 1.00 81.00 216 ALA A O 1
ATOM 1757 N N . THR A 1 217 ? -5.878 -12.991 26.682 1.00 81.19 217 THR A N 1
ATOM 1758 C CA . THR A 1 217 ? -6.233 -13.261 28.080 1.00 81.19 217 THR A CA 1
ATOM 1759 C C . THR A 1 217 ? -6.049 -11.997 28.912 1.00 81.19 217 THR A C 1
ATOM 1761 O O . THR A 1 217 ? -4.994 -11.361 28.856 1.00 81.19 217 THR A O 1
ATOM 1764 N N . PHE A 1 218 ? -7.075 -11.641 29.680 1.00 82.94 218 PHE A N 1
ATOM 1765 C CA . PHE A 1 218 ? -7.107 -10.463 30.545 1.00 82.94 218 PHE A CA 1
ATOM 1766 C C . PHE A 1 218 ? -6.806 -10.841 32.010 1.00 82.94 218 PHE A C 1
ATOM 1768 O O . PHE A 1 218 ? -7.002 -11.998 32.394 1.00 82.94 218 PHE A O 1
ATOM 1775 N N . PRO A 1 219 ? -6.354 -9.892 32.855 1.00 75.69 219 PRO A N 1
ATOM 1776 C CA . PRO A 1 219 ? -6.020 -10.147 34.260 1.00 75.69 219 PRO A CA 1
ATOM 1777 C C . PRO A 1 219 ? -7.166 -10.725 35.098 1.00 75.69 219 PRO A C 1
ATOM 1779 O O . PRO A 1 219 ? -6.921 -11.451 36.055 1.00 75.69 219 PRO A O 1
ATOM 1782 N N . ASP A 1 220 ? -8.413 -10.422 34.733 1.00 80.31 220 ASP A N 1
ATOM 1783 C CA . ASP A 1 220 ? -9.621 -10.931 35.391 1.00 80.31 220 ASP A CA 1
ATOM 1784 C C . ASP A 1 220 ? -10.005 -12.358 34.949 1.00 80.31 220 ASP A C 1
ATOM 1786 O O . ASP A 1 220 ? -11.046 -12.879 35.349 1.00 80.31 220 ASP A O 1
ATOM 1790 N N . GLY A 1 221 ? -9.175 -12.993 34.119 1.00 78.50 221 GLY A N 1
ATOM 1791 C CA . GLY A 1 221 ? -9.401 -14.329 33.580 1.00 78.50 221 GLY A CA 1
ATOM 1792 C C . GLY A 1 221 ? -10.335 -14.362 32.371 1.00 78.50 221 GLY A C 1
ATOM 1793 O O . GLY A 1 221 ? -10.573 -15.446 31.834 1.00 78.50 221 GLY A O 1
ATOM 1794 N N . LYS A 1 222 ? -10.852 -13.217 31.898 1.00 83.00 222 LYS A N 1
ATOM 1795 C CA . LYS A 1 222 ? -11.607 -13.182 30.642 1.00 83.00 222 LYS A CA 1
ATOM 1796 C C . LYS A 1 222 ? -10.697 -13.547 29.478 1.00 83.00 222 LYS A C 1
ATOM 1798 O O . LYS A 1 222 ? -9.541 -13.130 29.398 1.00 83.00 222 LYS A O 1
ATOM 1803 N N . VAL A 1 223 ? -11.264 -14.293 28.540 1.00 83.81 223 VAL A N 1
ATOM 1804 C CA . VAL A 1 223 ? -10.589 -14.730 27.322 1.00 83.81 223 VAL A CA 1
ATOM 1805 C C . VAL A 1 223 ? -11.387 -14.251 26.119 1.00 83.81 223 VAL A C 1
ATOM 1807 O O . VAL A 1 223 ? -12.611 -14.380 26.082 1.00 83.81 223 VAL A O 1
ATOM 1810 N N . LYS A 1 224 ? -10.685 -13.711 25.125 1.00 77.88 224 LYS A N 1
ATOM 1811 C CA . LYS A 1 224 ? -11.197 -13.507 23.769 1.00 77.88 224 LYS A CA 1
ATOM 1812 C C . LYS A 1 224 ? -10.362 -14.337 22.813 1.00 77.88 224 LYS A C 1
ATOM 1814 O O . LYS A 1 224 ? -9.148 -14.382 22.951 1.00 77.88 224 LYS A O 1
ATOM 1819 N N . GLU A 1 225 ? -10.996 -14.965 21.842 1.00 84.06 225 GLU A N 1
ATOM 1820 C CA . GLU A 1 225 ? -10.302 -15.757 20.833 1.00 84.06 225 GLU A CA 1
ATOM 1821 C C . GLU A 1 225 ? -10.950 -15.563 19.470 1.00 84.06 225 GLU A C 1
ATOM 1823 O O . GLU A 1 225 ? -12.107 -15.146 19.362 1.00 84.06 225 GLU A O 1
ATOM 1828 N N . GLY A 1 226 ? -10.190 -15.848 18.423 1.00 76.75 226 GLY A N 1
ATOM 1829 C CA . GLY A 1 226 ? -10.658 -15.687 17.061 1.00 76.75 226 GLY A CA 1
ATOM 1830 C C . GLY A 1 226 ? -9.799 -16.429 16.054 1.00 76.75 226 GLY A C 1
ATOM 1831 O O . GLY A 1 226 ? -8.756 -17.009 16.368 1.00 76.75 226 GLY A O 1
ATOM 1832 N N . LYS A 1 227 ? -10.286 -16.419 14.816 1.00 76.50 227 LYS A N 1
ATOM 1833 C CA . LYS A 1 227 ? -9.624 -17.029 13.672 1.00 76.50 227 LYS A CA 1
ATOM 1834 C C . LYS A 1 227 ? -9.689 -16.074 12.491 1.00 76.50 227 LYS A C 1
ATOM 1836 O O . LYS A 1 227 ? -10.776 -15.604 12.162 1.00 76.50 227 LYS A O 1
ATOM 1841 N N . ASN A 1 228 ? -8.551 -15.843 11.851 1.00 68.38 228 ASN A N 1
ATOM 1842 C CA . ASN A 1 228 ? -8.455 -15.042 10.638 1.00 68.38 228 ASN A CA 1
ATOM 1843 C C . ASN A 1 228 ? -7.845 -15.893 9.525 1.00 68.38 228 ASN A C 1
ATOM 1845 O O . ASN A 1 228 ? -6.844 -16.572 9.734 1.00 68.38 228 ASN A O 1
ATOM 1849 N N . ASP A 1 229 ? -8.445 -15.844 8.341 1.00 63.25 229 ASP A N 1
ATOM 1850 C CA . ASP A 1 229 ? -7.942 -16.539 7.162 1.00 63.25 229 ASP A CA 1
ATOM 1851 C C . ASP A 1 229 ? -7.532 -15.475 6.136 1.00 63.25 229 ASP A C 1
ATOM 1853 O O . ASP A 1 229 ? -8.377 -14.758 5.597 1.00 63.25 229 ASP A O 1
ATOM 1857 N N . PHE A 1 230 ? -6.233 -15.350 5.875 1.00 58.91 230 PHE A N 1
ATOM 1858 C CA . PHE A 1 230 ? -5.681 -14.388 4.926 1.00 58.91 230 PHE A CA 1
ATOM 1859 C C . PHE A 1 230 ? -5.285 -15.109 3.641 1.00 58.91 230 PHE A C 1
ATOM 1861 O O . PHE A 1 230 ? -4.647 -16.160 3.675 1.00 58.91 230 PHE A O 1
ATOM 1868 N N . LYS A 1 231 ? -5.641 -14.552 2.484 1.00 46.50 231 LYS A N 1
ATOM 1869 C CA . LYS A 1 231 ? -5.151 -15.053 1.197 1.00 46.50 231 LYS A CA 1
ATOM 1870 C C . LYS A 1 231 ? -3.778 -14.438 0.934 1.00 46.50 231 LYS A C 1
ATOM 1872 O O . LYS A 1 231 ? -3.661 -13.215 0.929 1.00 46.50 231 LYS A O 1
ATOM 1877 N N . LEU A 1 232 ? -2.756 -15.267 0.733 1.00 40.88 232 LEU A N 1
ATOM 1878 C CA . LEU A 1 232 ? -1.433 -14.799 0.329 1.00 40.88 232 LEU A CA 1
ATOM 1879 C C . LEU A 1 232 ? -1.533 -14.350 -1.130 1.00 40.88 232 LEU A C 1
ATOM 1881 O O . LEU A 1 232 ? -1.882 -15.136 -2.010 1.00 40.88 232 LEU A O 1
ATOM 1885 N N . ILE A 1 233 ? -1.302 -13.064 -1.370 1.00 37.75 233 ILE A N 1
ATOM 1886 C CA . ILE A 1 233 ? -1.219 -12.511 -2.720 1.00 37.75 233 ILE A CA 1
ATOM 1887 C C . ILE A 1 233 ? 0.257 -12.594 -3.106 1.00 37.75 233 ILE A C 1
ATOM 1889 O O . ILE A 1 233 ? 1.069 -11.852 -2.551 1.00 37.75 233 ILE A O 1
ATOM 1893 N N . ASN A 1 234 ? 0.583 -13.548 -3.982 1.00 35.06 234 ASN A N 1
ATOM 1894 C CA . ASN A 1 234 ? 1.892 -13.637 -4.632 1.00 35.06 234 ASN A CA 1
ATOM 1895 C C . ASN A 1 234 ? 2.084 -12.478 -5.614 1.00 35.06 234 ASN A C 1
ATOM 1897 O O . ASN A 1 234 ? 1.100 -12.150 -6.320 1.00 35.06 234 ASN A O 1
#

Sequence (234 aa):
MKNLSIDDDLENEPKVLFNAQNGICTISGHCYPEDAHRFFERLGNWFKEYFEKVKGSISFVIKLKYFNTSSSRSIYRLLTILKAYQEDGATVEIAWHYDKDDEYMLEEIEGYSEEANIFIEKIPKDYNSKKENTIKKELIFDGIWIGSANVTLIKQLKNHVIFQGKDKASTWSAQGVIMNNELTCSGSGITNSGEHFIYESSMIAKNEMLIEKWKATFPDGKVKEGKNDFKLIN

pLDDT: mean 78.68, std 17.25, range [30.86, 98.31]

Secondary structure (DSSP, 8-state):
---EEE----TTSPEEEEETTTTEEEEEEEE--TTHHHHHHHHHHHHHHHHHHT---EEEEEEEEEE-HHHHHHHHHHHHHHHHHHHTT--EEEEEEEETT-HHHHHHHHHHHHHTT---EEEEE-STT-SS-S--------S-EESSEEEEEEEEETTEEEEEEEESSEEEEEEEEEETTEEEEEEEEEETTS-EEEEEEEEEEETTEEEEEEEEE-TTS-EEEEEEEEEP--

Foldseek 3Di:
DQWDWDPVVDQQPWTWTADLVQQEIETAHEHEDPCLPVNLVVVLVVVVVSCVPVVAAHEYEYHHAYHDPSNLVSVLVSLLSLLVSVVVVHHYHAEYEYAPPCVVVVVSVVVSCVVSVHDYHYFHDHPVPDPDDDDDPADDDRFWDRDQKGKGFPDDDPFKTKIWIDHPFWTKIWIWGHDPQKTWIWIKIATPVGWIWIKTKIWHDDDQKIKIWMWIAGPVRDIDIDIDIGGNDD

Radius of gyration: 19.24 Å; chains: 1; bounding box: 39×44×59 Å